Protein AF-D2VCS9-F1 (afdb_monomer)

Structure (mmCIF, N/CA/C/O backbone):
data_AF-D2VCS9-F1
#
_entry.id   AF-D2VCS9-F1
#
loop_
_atom_site.group_PDB
_atom_site.id
_atom_site.type_symbol
_atom_site.label_atom_id
_atom_site.label_alt_id
_atom_site.label_comp_id
_atom_site.label_asym_id
_atom_site.label_entity_id
_atom_site.label_seq_id
_atom_site.pdbx_PDB_ins_code
_atom_site.Cartn_x
_atom_site.Cartn_y
_atom_site.Cartn_z
_atom_site.occupancy
_atom_site.B_iso_or_equiv
_atom_site.auth_seq_id
_atom_site.auth_comp_id
_atom_site.auth_asym_id
_atom_site.auth_atom_id
_atom_site.pdbx_PDB_model_num
ATOM 1 N N . MET A 1 1 ? 76.252 -31.344 -57.231 1.00 45.41 1 MET A N 1
ATOM 2 C CA . MET A 1 1 ? 75.644 -30.134 -56.632 1.00 45.41 1 MET A CA 1
ATOM 3 C C . MET A 1 1 ? 74.152 -30.379 -56.468 1.00 45.41 1 MET A C 1
ATOM 5 O O . MET A 1 1 ? 73.444 -30.441 -57.460 1.00 45.41 1 MET A O 1
ATOM 9 N N . SER A 1 2 ? 73.707 -30.633 -55.236 1.00 46.75 2 SER A N 1
ATOM 10 C CA . SER A 1 2 ? 72.305 -30.917 -54.905 1.00 46.75 2 SER A CA 1
ATOM 11 C C . SER A 1 2 ? 71.598 -29.611 -54.548 1.00 46.75 2 SER A C 1
ATOM 13 O O . SER A 1 2 ? 71.981 -28.936 -53.591 1.00 46.75 2 SER A O 1
ATOM 15 N N . THR A 1 3 ? 70.605 -29.221 -55.342 1.00 47.12 3 THR A N 1
ATOM 16 C CA . THR A 1 3 ? 69.781 -28.032 -55.120 1.00 47.12 3 THR A CA 1
ATOM 17 C C . THR A 1 3 ? 68.666 -28.357 -54.125 1.00 47.12 3 THR A C 1
ATOM 19 O O . THR A 1 3 ? 67.632 -28.925 -54.471 1.00 47.12 3 THR A O 1
ATOM 22 N N . ARG A 1 4 ? 68.864 -27.985 -52.853 1.00 51.94 4 ARG A N 1
ATOM 23 C CA . ARG A 1 4 ? 67.783 -27.962 -51.854 1.00 51.94 4 ARG A CA 1
ATOM 24 C C . ARG A 1 4 ? 66.748 -26.908 -52.260 1.00 51.94 4 ARG A C 1
ATOM 26 O O . ARG A 1 4 ? 67.057 -25.719 -52.279 1.00 51.94 4 ARG A O 1
ATOM 33 N N . LYS A 1 5 ? 65.517 -27.336 -52.552 1.00 58.81 5 LYS A N 1
ATOM 34 C CA . LYS A 1 5 ? 64.353 -26.439 -52.633 1.00 58.81 5 LYS A CA 1
ATOM 35 C C . LYS A 1 5 ? 64.001 -25.927 -51.226 1.00 58.81 5 LYS A C 1
ATOM 37 O O . LYS A 1 5 ? 64.015 -26.727 -50.289 1.00 58.81 5 LYS A O 1
ATOM 42 N N . PRO A 1 6 ? 63.661 -24.639 -51.055 1.00 52.66 6 PRO A N 1
ATOM 43 C CA . PRO A 1 6 ? 63.282 -24.110 -49.753 1.00 52.66 6 PRO A CA 1
ATOM 44 C C . PRO A 1 6 ? 61.853 -24.548 -49.384 1.00 52.66 6 PRO A C 1
ATOM 46 O O . PRO A 1 6 ? 60.883 -24.162 -50.034 1.00 52.66 6 PRO A O 1
ATOM 49 N N . LEU A 1 7 ? 61.727 -25.342 -48.315 1.00 55.47 7 LEU A N 1
ATOM 50 C CA . LEU A 1 7 ? 60.485 -25.526 -47.556 1.00 55.47 7 LEU A CA 1
ATOM 51 C C . LEU A 1 7 ? 60.231 -24.245 -46.749 1.00 55.47 7 LEU A C 1
ATOM 53 O O . LEU A 1 7 ? 60.742 -24.106 -45.643 1.00 55.47 7 LEU A O 1
ATOM 57 N N . LEU A 1 8 ? 59.504 -23.274 -47.303 1.00 54.91 8 LEU A N 1
ATOM 58 C CA . LEU A 1 8 ? 59.193 -22.039 -46.563 1.00 54.91 8 LEU A CA 1
ATOM 59 C C . LEU A 1 8 ? 57.819 -21.428 -46.879 1.00 54.91 8 LEU A C 1
ATOM 61 O O . LEU A 1 8 ? 57.565 -20.283 -46.525 1.00 54.91 8 LEU A O 1
ATOM 65 N N . SER A 1 9 ? 56.902 -22.172 -47.506 1.00 54.66 9 SER A N 1
ATOM 66 C CA . SER A 1 9 ? 55.594 -21.626 -47.910 1.00 54.66 9 SER A CA 1
ATOM 67 C C . SER A 1 9 ? 54.381 -22.153 -47.134 1.00 54.66 9 SER A C 1
ATOM 69 O O . SER A 1 9 ? 53.356 -21.473 -47.119 1.00 54.66 9 SER A O 1
ATOM 71 N N . HIS A 1 10 ? 54.462 -23.306 -46.457 1.00 52.03 10 HIS A N 1
ATOM 72 C CA . HIS A 1 10 ? 53.264 -23.926 -45.869 1.00 52.03 10 HIS A CA 1
ATOM 73 C C . HIS A 1 10 ? 52.895 -23.412 -44.465 1.00 52.03 10 HIS A C 1
ATOM 75 O O . HIS A 1 10 ? 51.716 -23.166 -44.207 1.00 52.03 10 HIS A O 1
ATOM 81 N N . ASP A 1 11 ? 53.869 -23.154 -43.586 1.00 51.69 11 ASP A N 1
ATOM 82 C CA . ASP A 1 11 ? 53.592 -22.68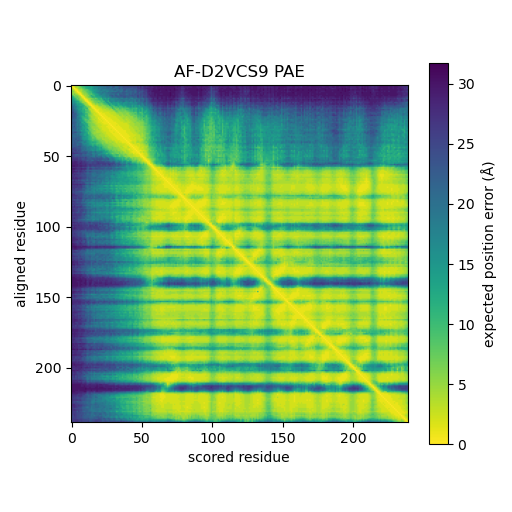3 -42.214 1.00 51.69 11 ASP A CA 1
ATOM 83 C C . ASP A 1 11 ? 53.201 -21.198 -42.142 1.00 51.69 11 ASP A C 1
ATOM 85 O O . ASP A 1 11 ? 52.448 -20.768 -41.263 1.00 51.69 11 ASP A O 1
ATOM 89 N N . TYR A 1 12 ? 53.642 -20.393 -43.111 1.00 50.22 12 TYR A N 1
ATOM 90 C CA . TYR A 1 12 ? 53.270 -18.979 -43.163 1.00 50.22 12 TYR A CA 1
ATOM 91 C C . TYR A 1 12 ? 51.795 -18.793 -43.564 1.00 50.22 12 TYR A C 1
ATOM 93 O O . TYR A 1 12 ? 51.093 -17.966 -42.972 1.00 50.22 12 TYR A O 1
ATOM 101 N N . GLN A 1 13 ? 51.300 -19.614 -44.502 1.00 52.72 13 GLN A N 1
ATOM 102 C CA . GLN A 1 13 ? 49.913 -19.585 -44.987 1.00 52.72 13 GLN A CA 1
ATOM 103 C C . GLN A 1 13 ? 48.896 -20.077 -43.941 1.00 52.72 13 GLN A C 1
ATOM 105 O O . GLN A 1 13 ? 47.793 -19.530 -43.839 1.00 52.72 13 GLN A O 1
ATOM 110 N N . THR A 1 14 ? 49.255 -21.064 -43.115 1.00 55.50 14 THR A N 1
ATOM 111 C CA . THR A 1 14 ? 48.373 -21.577 -42.050 1.00 55.50 14 THR A CA 1
ATOM 112 C C . THR A 1 14 ? 48.217 -20.579 -40.898 1.00 55.50 14 THR A C 1
ATOM 114 O O . THR A 1 14 ? 47.119 -20.447 -40.344 1.00 55.50 14 THR A O 1
ATOM 117 N N . SER A 1 15 ? 49.257 -19.796 -40.578 1.00 59.00 15 SER A N 1
ATOM 118 C CA . SER A 1 15 ? 49.183 -18.747 -39.546 1.00 59.00 15 SER A CA 1
ATOM 119 C C . SER A 1 15 ? 48.283 -17.569 -39.953 1.00 59.00 15 SER A C 1
ATOM 121 O O . SER A 1 15 ? 47.499 -17.070 -39.140 1.00 59.00 15 SER A O 1
ATOM 123 N N . THR A 1 16 ? 48.319 -17.159 -41.227 1.00 61.78 16 THR A N 1
ATOM 124 C CA . THR A 1 16 ? 47.487 -16.062 -41.749 1.00 61.78 16 THR A CA 1
ATOM 125 C C . THR A 1 16 ? 46.020 -16.470 -41.856 1.00 61.78 16 THR A C 1
ATOM 127 O O . THR A 1 16 ? 45.141 -15.673 -41.524 1.00 61.78 16 THR A O 1
ATOM 130 N N . GLN A 1 17 ? 45.728 -17.720 -42.235 1.00 66.94 17 GLN A N 1
ATOM 131 C CA . GLN A 1 17 ? 44.355 -18.236 -42.222 1.00 66.94 17 GLN A CA 1
ATOM 132 C C . GLN A 1 17 ? 43.766 -18.336 -40.808 1.00 66.94 17 GLN A C 1
ATOM 134 O O . GLN A 1 17 ? 42.600 -17.987 -40.618 1.00 66.94 17 GLN A O 1
ATOM 139 N N . ARG A 1 18 ? 44.545 -18.766 -39.804 1.00 67.06 18 ARG A N 1
ATOM 140 C CA . ARG A 1 18 ? 44.078 -18.813 -38.404 1.00 67.06 18 ARG A CA 1
ATOM 141 C C . ARG A 1 18 ? 43.769 -17.420 -37.857 1.00 67.06 18 ARG A C 1
ATOM 143 O O . ARG A 1 18 ? 42.702 -17.235 -37.278 1.00 67.06 18 ARG A O 1
ATOM 150 N N . LYS A 1 19 ? 44.635 -16.434 -38.123 1.00 73.44 19 LYS A N 1
ATOM 151 C CA . LYS A 1 19 ? 44.395 -15.030 -37.746 1.00 73.44 19 LYS A CA 1
ATOM 152 C C . LYS A 1 19 ? 43.138 -14.463 -38.409 1.00 73.44 19 LYS A C 1
ATOM 154 O O . LYS A 1 19 ? 42.347 -13.823 -37.730 1.00 73.44 19 LYS A O 1
ATOM 159 N N . ARG A 1 20 ? 42.892 -14.752 -39.695 1.00 75.00 20 ARG A N 1
ATOM 160 C CA . ARG A 1 20 ? 41.656 -14.338 -40.393 1.00 75.00 20 ARG A CA 1
ATOM 161 C C . ARG A 1 20 ? 40.400 -14.965 -39.788 1.00 75.00 20 ARG A C 1
ATOM 163 O O . ARG A 1 20 ? 39.427 -14.254 -39.569 1.00 75.00 20 ARG A O 1
ATOM 170 N N . LYS A 1 21 ? 40.422 -16.266 -39.476 1.00 77.56 21 LYS A N 1
ATOM 171 C CA . LYS A 1 21 ? 39.290 -16.946 -38.819 1.00 77.56 21 LYS A CA 1
ATOM 172 C C . LYS A 1 21 ? 39.005 -16.369 -37.431 1.00 77.56 21 LYS A C 1
ATOM 174 O O . LYS A 1 21 ? 37.849 -16.107 -37.129 1.00 77.56 21 LYS A O 1
ATOM 179 N N . GLN A 1 22 ? 40.038 -16.118 -36.625 1.00 77.88 22 GLN A N 1
ATOM 180 C CA . GLN A 1 22 ? 39.881 -15.466 -35.320 1.00 77.88 22 GLN A CA 1
ATOM 181 C C . GLN A 1 22 ? 39.290 -14.061 -35.457 1.00 77.88 22 GLN A C 1
ATOM 183 O O . GLN A 1 22 ? 38.351 -13.730 -34.747 1.00 77.88 22 GLN A O 1
ATOM 188 N N . LEU A 1 23 ? 39.775 -13.269 -36.415 1.00 83.62 23 LEU A N 1
ATOM 189 C CA . LEU A 1 23 ? 39.293 -11.907 -36.642 1.00 83.62 23 LEU A CA 1
ATOM 190 C C . LEU A 1 23 ? 37.819 -11.893 -37.074 1.00 83.62 23 LEU A C 1
ATOM 192 O O . LEU A 1 23 ? 37.049 -11.096 -36.554 1.00 83.62 23 LEU A O 1
ATOM 196 N N . ILE A 1 24 ? 37.407 -12.821 -37.945 1.00 85.44 24 ILE A N 1
ATOM 197 C CA . ILE A 1 24 ? 36.004 -12.987 -38.359 1.00 85.44 24 ILE A CA 1
ATOM 198 C C . ILE A 1 24 ? 35.119 -13.385 -37.172 1.00 85.44 24 ILE A C 1
ATOM 200 O O . ILE A 1 24 ? 34.055 -12.800 -36.989 1.00 85.44 24 ILE A O 1
ATOM 204 N N . VAL A 1 25 ? 35.551 -14.346 -36.348 1.00 86.12 25 VAL A N 1
ATOM 205 C CA . VAL A 1 25 ? 34.788 -14.783 -35.166 1.00 86.12 25 VAL A CA 1
ATOM 206 C C . VAL A 1 25 ? 34.619 -13.634 -34.175 1.00 86.12 25 VAL A C 1
ATOM 208 O O . VAL A 1 25 ? 33.501 -13.387 -33.724 1.00 86.12 25 VAL A O 1
ATOM 211 N N . THR A 1 26 ? 35.689 -12.885 -33.892 1.00 87.06 26 THR A N 1
ATOM 212 C CA . THR A 1 26 ? 35.614 -11.708 -33.022 1.00 87.06 26 THR A CA 1
ATOM 213 C C . THR A 1 26 ? 34.650 -10.678 -33.600 1.00 87.06 26 THR A C 1
ATOM 215 O O . THR A 1 26 ? 33.741 -10.251 -32.899 1.00 87.06 26 THR A O 1
ATOM 218 N N . LEU A 1 27 ? 34.762 -10.352 -34.890 1.00 89.75 27 LEU A N 1
ATOM 219 C CA . LEU A 1 27 ? 33.925 -9.340 -35.536 1.00 89.75 27 LEU A CA 1
ATOM 220 C C . LEU A 1 27 ? 32.435 -9.717 -35.517 1.00 89.75 27 LEU A C 1
ATOM 222 O O . LEU A 1 27 ? 31.600 -8.896 -35.147 1.00 89.75 27 LEU A O 1
ATOM 226 N N . ILE A 1 28 ? 32.103 -10.974 -35.832 1.00 91.06 28 ILE A N 1
ATOM 227 C CA . ILE A 1 28 ? 30.726 -11.486 -35.759 1.00 91.06 28 ILE A CA 1
ATOM 228 C C . ILE A 1 28 ? 30.212 -11.438 -34.315 1.00 91.06 28 ILE A C 1
ATOM 230 O O . ILE A 1 28 ? 29.101 -10.968 -34.081 1.00 91.06 28 ILE A O 1
ATOM 234 N N . SER A 1 29 ? 31.016 -11.866 -33.336 1.00 86.19 29 SER A N 1
ATOM 235 C CA . SER A 1 29 ? 30.613 -11.832 -31.924 1.00 86.19 29 SER A CA 1
ATOM 236 C C . SER A 1 29 ? 30.346 -10.406 -31.429 1.00 86.19 29 SER A C 1
ATOM 238 O O . SER A 1 29 ? 29.342 -10.168 -30.761 1.00 86.19 29 SER A O 1
ATOM 240 N N . THR A 1 30 ? 31.177 -9.436 -31.824 1.00 91.38 30 THR A N 1
ATOM 241 C CA . THR A 1 30 ? 30.982 -8.024 -31.480 1.00 91.38 30 THR A CA 1
ATOM 242 C C . THR A 1 30 ? 29.715 -7.469 -32.124 1.00 91.38 30 THR A C 1
ATOM 244 O O . THR A 1 30 ? 28.941 -6.804 -31.444 1.00 91.38 30 THR A O 1
ATOM 247 N N . ILE A 1 31 ? 29.442 -7.795 -33.393 1.00 91.88 31 ILE A N 1
ATOM 248 C CA . ILE A 1 31 ? 28.207 -7.381 -34.078 1.00 91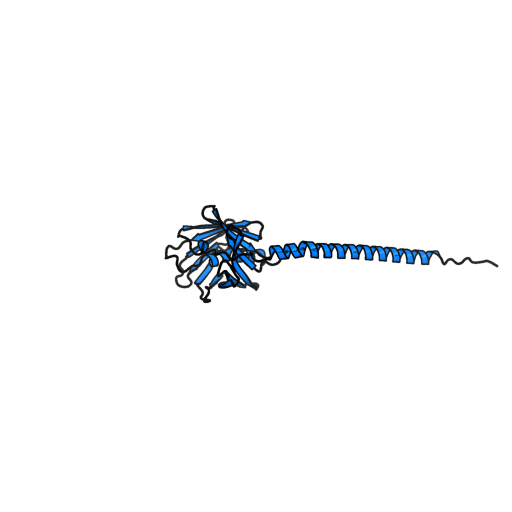.88 31 ILE A CA 1
ATOM 249 C C . ILE A 1 31 ? 26.972 -7.952 -33.377 1.00 91.88 31 ILE A C 1
ATOM 251 O O . ILE A 1 31 ? 26.007 -7.217 -33.165 1.00 91.88 31 ILE A O 1
ATOM 255 N N . ILE A 1 32 ? 26.993 -9.227 -32.976 1.00 92.19 32 ILE A N 1
ATOM 256 C CA . ILE A 1 32 ? 25.877 -9.850 -32.251 1.00 92.19 32 ILE A CA 1
ATOM 257 C C . ILE A 1 32 ? 25.659 -9.150 -30.905 1.00 92.19 32 ILE A C 1
ATOM 259 O O . ILE A 1 32 ? 24.532 -8.762 -30.604 1.00 92.19 32 ILE A O 1
ATOM 263 N N . ILE A 1 33 ? 26.721 -8.925 -30.124 1.00 92.19 33 ILE A N 1
ATOM 264 C CA . ILE A 1 33 ? 26.627 -8.234 -28.827 1.00 92.19 33 ILE A CA 1
ATOM 265 C C . ILE A 1 33 ? 26.079 -6.813 -29.009 1.00 92.19 33 ILE A C 1
ATOM 267 O O . ILE A 1 33 ? 25.138 -6.429 -28.316 1.00 92.19 33 ILE A O 1
ATOM 271 N N . CYS A 1 34 ? 26.603 -6.047 -29.969 1.00 89.81 34 CYS A N 1
ATOM 272 C CA . CYS A 1 34 ? 26.112 -4.702 -30.270 1.00 89.81 34 CYS A CA 1
ATOM 273 C C . CYS A 1 34 ? 24.645 -4.709 -30.719 1.00 89.81 34 CYS A C 1
ATOM 275 O O . CYS A 1 34 ? 23.884 -3.840 -30.303 1.00 89.81 34 CYS A O 1
ATOM 277 N N . SER A 1 35 ? 24.228 -5.700 -31.511 1.00 89.50 35 SER A N 1
ATOM 278 C CA . SER A 1 35 ? 22.838 -5.836 -31.963 1.00 89.50 35 SER A CA 1
ATOM 279 C C . SER A 1 35 ? 21.894 -6.139 -30.799 1.00 89.50 35 SER A C 1
ATOM 281 O O . SER A 1 35 ? 20.839 -5.521 -30.686 1.00 89.50 35 SER A O 1
ATOM 283 N N . VAL A 1 36 ? 22.286 -7.033 -29.885 1.00 89.88 36 VAL A N 1
ATOM 284 C CA . VAL A 1 36 ? 21.507 -7.338 -28.673 1.00 89.88 36 VAL A CA 1
ATOM 285 C C . VAL A 1 36 ? 21.396 -6.108 -27.772 1.00 89.88 36 VAL A C 1
ATOM 287 O O . VAL A 1 36 ? 20.299 -5.775 -27.327 1.00 89.88 36 VAL A O 1
ATOM 290 N N . LEU A 1 37 ? 22.499 -5.389 -27.543 1.00 88.50 37 LEU A N 1
ATOM 291 C CA . LEU A 1 37 ? 22.487 -4.156 -26.750 1.00 88.50 37 LEU A CA 1
ATOM 292 C C . LEU A 1 37 ? 21.622 -3.065 -27.394 1.00 88.50 37 LEU A C 1
ATOM 294 O O . LEU A 1 37 ? 20.896 -2.373 -26.684 1.00 88.50 37 LEU A O 1
ATOM 298 N N . ALA A 1 38 ? 21.641 -2.945 -28.724 1.00 88.62 38 ALA A N 1
ATOM 299 C CA . ALA A 1 38 ? 20.780 -2.018 -29.452 1.00 88.62 38 ALA A CA 1
ATOM 300 C C . ALA A 1 38 ? 19.294 -2.384 -29.308 1.00 88.62 38 ALA A C 1
ATOM 302 O O . ALA A 1 38 ? 18.478 -1.502 -29.056 1.00 88.62 38 ALA A O 1
ATOM 303 N N . ILE A 1 39 ? 18.935 -3.672 -29.385 1.00 86.31 39 ILE A N 1
ATOM 304 C CA . ILE A 1 39 ? 17.556 -4.135 -29.154 1.00 86.31 39 ILE A CA 1
ATOM 305 C C . ILE A 1 39 ? 17.114 -3.824 -27.720 1.00 86.31 39 ILE A C 1
ATOM 307 O O . ILE A 1 39 ? 16.018 -3.301 -27.518 1.00 86.31 39 ILE A O 1
ATOM 311 N N . ILE A 1 40 ? 17.965 -4.082 -26.722 1.00 81.44 40 ILE A N 1
ATOM 312 C CA . ILE A 1 40 ? 17.681 -3.718 -25.325 1.00 81.44 40 ILE A CA 1
ATOM 313 C C . ILE A 1 40 ? 17.468 -2.201 -25.209 1.00 81.44 40 ILE A C 1
ATOM 315 O O . ILE A 1 40 ? 16.484 -1.760 -24.615 1.00 81.44 40 ILE A O 1
ATOM 319 N N . GLY A 1 41 ? 18.338 -1.399 -25.826 1.00 78.12 41 GLY A N 1
ATOM 320 C CA . GLY A 1 41 ? 18.249 0.060 -25.807 1.00 78.12 41 GLY A CA 1
ATOM 321 C C . GLY A 1 41 ? 16.993 0.620 -26.481 1.00 78.12 41 GLY A C 1
ATOM 322 O O . GLY A 1 41 ? 16.386 1.547 -25.956 1.00 78.12 41 GLY A O 1
ATOM 323 N N . ILE A 1 42 ? 16.581 0.055 -27.618 1.00 83.81 42 ILE A N 1
ATOM 324 C CA . ILE A 1 42 ? 15.464 0.566 -28.430 1.00 83.81 42 ILE A CA 1
ATOM 325 C C . ILE A 1 42 ? 14.112 0.032 -27.951 1.00 83.81 42 ILE A C 1
ATOM 327 O O . ILE A 1 42 ? 13.116 0.740 -28.034 1.00 83.81 42 ILE A O 1
ATOM 331 N N . VAL A 1 43 ? 14.046 -1.205 -27.458 1.00 79.62 43 VAL A N 1
ATOM 332 C CA . VAL A 1 43 ? 12.769 -1.847 -27.106 1.00 79.62 43 VAL A CA 1
ATOM 333 C C . VAL A 1 43 ? 12.537 -1.821 -25.602 1.00 79.62 43 VAL A C 1
ATOM 335 O O . VAL A 1 43 ? 11.495 -1.365 -25.135 1.00 79.62 43 VAL A O 1
ATOM 338 N N . VAL A 1 44 ? 13.511 -2.283 -24.817 1.00 77.06 44 VAL A N 1
ATOM 339 C CA . VAL A 1 44 ? 13.315 -2.496 -23.376 1.00 77.06 44 VAL A CA 1
ATOM 340 C C . VAL A 1 44 ? 13.293 -1.170 -22.619 1.00 77.06 44 VAL A C 1
ATOM 342 O O . VAL A 1 44 ? 12.449 -0.991 -21.740 1.00 77.06 44 VAL A O 1
ATOM 345 N N . ILE A 1 45 ? 14.168 -0.218 -22.971 1.00 74.62 45 ILE A N 1
ATOM 346 C CA . ILE A 1 45 ? 14.221 1.084 -22.286 1.00 74.62 45 ILE A CA 1
ATOM 347 C C . ILE A 1 45 ? 12.918 1.880 -22.485 1.00 74.62 45 ILE A C 1
ATOM 349 O O . ILE A 1 45 ? 12.344 2.282 -21.471 1.00 74.62 45 ILE A O 1
ATOM 353 N N . PRO A 1 46 ? 12.375 2.073 -23.707 1.00 74.56 46 PRO A N 1
ATOM 354 C CA . PRO A 1 46 ? 11.130 2.826 -23.872 1.00 74.56 46 PRO A CA 1
ATOM 355 C C . PRO A 1 46 ? 9.923 2.162 -23.211 1.00 74.56 46 PRO A C 1
ATOM 357 O O . PRO A 1 46 ? 9.130 2.857 -22.582 1.00 74.56 46 PRO A O 1
ATOM 360 N N . ILE A 1 47 ? 9.810 0.828 -23.264 1.00 71.25 47 ILE A N 1
ATOM 361 C CA . ILE A 1 47 ? 8.759 0.091 -22.538 1.00 71.25 47 ILE A CA 1
ATOM 362 C C . ILE A 1 47 ? 8.898 0.313 -21.026 1.00 71.25 47 ILE A C 1
ATOM 364 O O . ILE A 1 47 ? 7.906 0.537 -20.331 1.00 71.25 47 ILE A O 1
ATOM 368 N N . GLY A 1 48 ? 10.129 0.290 -20.508 1.00 64.38 48 GLY A N 1
ATOM 369 C CA . GLY A 1 48 ? 10.415 0.602 -19.111 1.00 64.38 48 GLY A CA 1
ATOM 370 C C . GLY A 1 48 ? 10.009 2.027 -18.728 1.00 64.38 48 GLY A C 1
ATOM 371 O O . GLY A 1 48 ? 9.382 2.212 -17.686 1.00 64.38 48 GLY A O 1
ATOM 372 N N . ILE A 1 49 ? 10.313 3.015 -19.576 1.00 66.88 49 ILE A N 1
ATOM 373 C CA . ILE A 1 49 ? 9.957 4.426 -19.362 1.00 66.88 49 ILE A CA 1
ATOM 374 C C . ILE A 1 49 ? 8.439 4.608 -19.379 1.00 66.88 49 ILE A C 1
ATOM 376 O O . ILE A 1 49 ? 7.905 5.183 -18.436 1.00 66.88 49 ILE A O 1
ATOM 380 N N . LEU A 1 50 ? 7.740 4.088 -20.392 1.00 65.31 50 LEU A N 1
ATOM 381 C CA . LEU A 1 50 ? 6.283 4.217 -20.527 1.00 65.31 50 LEU A CA 1
ATOM 382 C C . LEU A 1 50 ? 5.540 3.596 -19.342 1.00 65.31 50 LEU A C 1
ATOM 384 O O . LEU A 1 50 ? 4.608 4.194 -18.815 1.00 65.31 50 LEU A O 1
ATOM 388 N N . ASN A 1 51 ? 5.994 2.437 -18.861 1.00 62.88 51 ASN A N 1
ATOM 389 C CA . ASN A 1 51 ? 5.408 1.811 -17.675 1.00 62.88 51 ASN A CA 1
ATOM 390 C C . ASN A 1 51 ? 5.734 2.554 -16.369 1.00 62.88 51 ASN A C 1
ATOM 392 O O . ASN A 1 51 ? 4.998 2.397 -15.397 1.00 62.88 51 ASN A O 1
ATOM 396 N N . SER A 1 52 ? 6.796 3.369 -16.360 1.00 60.75 52 SER A N 1
ATOM 397 C CA . SER A 1 52 ? 7.235 4.166 -15.206 1.00 60.75 52 SER A CA 1
ATOM 398 C C . SER A 1 52 ? 6.653 5.574 -15.158 1.00 60.75 52 SER A C 1
ATOM 400 O O . SER A 1 52 ? 6.854 6.275 -14.159 1.00 60.75 52 SER A O 1
ATOM 402 N N . GLN A 1 53 ? 5.959 6.012 -16.212 1.00 61.78 53 GLN A N 1
ATOM 403 C CA . GLN A 1 53 ? 5.356 7.336 -16.228 1.00 61.78 53 GLN A CA 1
ATOM 404 C C . GLN A 1 53 ? 4.222 7.419 -15.194 1.00 61.78 53 GLN A C 1
ATOM 406 O O . GLN A 1 53 ? 3.420 6.489 -15.081 1.00 61.78 53 GLN A O 1
ATOM 411 N N . PRO A 1 54 ? 4.153 8.517 -14.414 1.00 58.38 54 PRO A N 1
ATOM 412 C CA . PRO A 1 54 ? 2.984 8.784 -13.588 1.00 58.38 54 PRO A CA 1
ATOM 413 C C . PRO A 1 54 ? 1.723 8.821 -14.461 1.00 58.38 54 PRO A C 1
ATOM 415 O O . PRO A 1 54 ? 1.807 9.229 -15.622 1.00 58.38 54 PRO A O 1
ATOM 418 N N . PRO A 1 55 ? 0.549 8.464 -13.914 1.00 57.72 55 PRO A N 1
ATOM 419 C CA . PRO A 1 55 ? -0.711 8.766 -14.579 1.00 57.72 55 PRO A CA 1
ATOM 420 C C . PRO A 1 55 ? -0.759 10.259 -14.946 1.00 57.72 55 PRO A C 1
ATOM 422 O O . PRO A 1 55 ? -0.433 11.121 -14.132 1.00 57.72 55 PRO A O 1
ATOM 425 N N . VAL A 1 56 ? -1.130 10.542 -16.199 1.00 55.16 56 VAL A N 1
ATOM 426 C CA . VAL A 1 56 ? -1.065 11.876 -16.834 1.00 55.16 56 VAL A CA 1
ATOM 427 C C . VAL A 1 56 ? -2.073 12.866 -16.230 1.00 55.16 56 VAL A C 1
ATOM 429 O O . VAL A 1 56 ? -1.980 14.067 -16.459 1.00 55.16 56 VAL A O 1
ATOM 432 N N . TYR A 1 57 ? -2.998 12.383 -15.399 1.00 56.88 57 TYR A N 1
ATOM 433 C CA . TYR A 1 57 ? -4.026 13.198 -14.771 1.00 56.88 57 TYR A CA 1
ATOM 434 C C . TYR A 1 57 ? -4.137 12.887 -13.285 1.00 56.88 57 TYR A C 1
ATOM 436 O O . TYR A 1 57 ? -4.242 11.721 -12.888 1.00 56.88 57 TYR A O 1
ATOM 444 N N . CYS A 1 58 ? -4.155 13.952 -12.490 1.00 68.50 58 CYS A N 1
ATOM 445 C CA . CYS A 1 58 ? -4.572 13.899 -11.104 1.00 68.50 58 CYS A CA 1
ATOM 446 C C . CYS A 1 58 ? -6.101 13.784 -11.058 1.00 68.50 58 CYS A C 1
ATOM 448 O O . CYS A 1 58 ? -6.810 14.540 -11.706 1.00 68.50 58 CYS A O 1
ATOM 450 N N . TYR A 1 59 ? -6.627 12.841 -10.299 1.00 74.56 59 TYR A N 1
ATOM 451 C CA . TYR A 1 59 ? -8.047 12.674 -10.024 1.00 74.56 59 TYR A CA 1
ATOM 452 C C . TYR A 1 59 ? -8.194 12.313 -8.558 1.00 74.56 59 TYR A C 1
ATOM 454 O O . TYR A 1 59 ? -7.377 11.580 -8.012 1.00 74.56 59 TYR A O 1
ATOM 462 N N . SER A 1 60 ? -9.208 12.849 -7.887 1.00 72.62 60 SER A N 1
ATOM 463 C CA . SER A 1 60 ? -9.394 12.554 -6.469 1.00 72.62 60 SER A CA 1
ATOM 464 C C . SER A 1 60 ? -9.910 11.126 -6.267 1.00 72.62 60 SER A C 1
ATOM 466 O O . SER A 1 60 ? -10.823 10.695 -6.962 1.00 72.62 60 SER A O 1
ATOM 468 N N . THR A 1 61 ? -9.371 10.413 -5.272 1.00 80.62 61 THR A N 1
ATOM 469 C CA . THR A 1 61 ? -9.952 9.159 -4.749 1.00 80.62 61 THR A CA 1
ATOM 470 C C . THR A 1 61 ? -10.665 9.380 -3.417 1.00 80.62 61 THR A C 1
ATOM 472 O O . THR A 1 61 ? -10.622 8.523 -2.537 1.00 80.62 61 THR A O 1
ATOM 475 N N . ASP A 1 62 ? -11.287 10.541 -3.201 1.00 82.12 62 ASP A N 1
ATOM 476 C CA . ASP A 1 62 ? -11.975 10.849 -1.935 1.00 82.12 62 ASP A CA 1
ATOM 477 C C . ASP A 1 62 ? -13.090 9.853 -1.579 1.00 82.12 62 ASP A C 1
ATOM 479 O O . ASP A 1 62 ? -13.376 9.652 -0.404 1.00 82.12 62 ASP A O 1
ATOM 483 N N . GLU A 1 63 ? -13.644 9.138 -2.554 1.00 83.44 63 GLU A N 1
ATOM 484 C CA . GLU A 1 63 ? -14.562 8.010 -2.335 1.00 83.44 63 GLU A CA 1
ATOM 485 C C . GLU A 1 63 ? -13.958 6.851 -1.519 1.00 83.44 63 GLU A C 1
ATOM 487 O O . GLU A 1 63 ? -14.686 6.069 -0.909 1.00 83.44 63 GLU A O 1
ATOM 492 N N . LEU A 1 64 ? -12.626 6.751 -1.470 1.00 87.81 64 LEU A N 1
ATOM 493 C CA . LEU A 1 64 ? -11.881 5.771 -0.676 1.00 87.81 64 LEU A CA 1
ATOM 494 C C . LEU A 1 64 ? -11.444 6.328 0.687 1.00 87.81 64 LEU A C 1
ATOM 496 O O . LEU A 1 64 ? -10.752 5.642 1.441 1.00 87.81 64 LEU A O 1
ATOM 500 N N . LYS A 1 65 ? -11.788 7.584 0.998 1.00 88.00 65 LYS A N 1
ATOM 501 C CA . LYS A 1 65 ? -11.390 8.260 2.239 1.00 88.00 65 LYS A CA 1
ATOM 502 C C . LYS A 1 65 ? -12.132 7.712 3.449 1.00 88.00 65 LYS A C 1
ATOM 504 O O . LYS A 1 65 ? -11.525 7.572 4.507 1.00 88.00 65 LYS A O 1
ATOM 509 N N . SER A 1 66 ? -13.420 7.414 3.299 1.00 88.25 66 SER A N 1
ATOM 510 C CA . SER A 1 66 ? -14.307 6.976 4.374 1.00 88.25 66 SER A CA 1
ATOM 511 C C . SER A 1 66 ? -15.102 5.738 3.967 1.00 88.25 66 SER A C 1
ATOM 513 O O . SER A 1 66 ? -15.539 5.585 2.829 1.00 88.25 66 SER A O 1
ATOM 515 N N . PHE A 1 67 ? -15.301 4.839 4.927 1.00 88.50 67 PHE A N 1
ATOM 516 C CA . PHE A 1 67 ? -16.114 3.643 4.756 1.00 88.50 67 PHE A CA 1
ATOM 517 C C . PHE A 1 67 ? -17.088 3.502 5.924 1.00 88.50 67 PHE A C 1
ATOM 519 O O . PHE A 1 67 ? -16.801 3.918 7.048 1.00 88.50 67 PHE A O 1
ATOM 526 N N . GLU A 1 68 ? -18.247 2.913 5.647 1.00 89.25 68 GLU A N 1
ATOM 527 C CA . GLU A 1 68 ? -19.244 2.589 6.665 1.00 89.25 68 GLU A CA 1
ATOM 528 C C . GLU A 1 68 ? -18.776 1.407 7.520 1.00 89.25 68 GLU A C 1
ATOM 530 O O . GLU A 1 68 ? -18.031 0.538 7.048 1.00 89.25 68 GLU A O 1
ATOM 535 N N . TYR A 1 69 ? -19.253 1.348 8.764 1.00 89.62 69 TYR A N 1
ATOM 536 C CA . TYR A 1 69 ? -19.065 0.182 9.621 1.00 89.62 69 TYR A CA 1
ATOM 537 C C . TYR A 1 69 ? -19.518 -1.101 8.911 1.00 89.62 69 TYR A C 1
ATOM 539 O O . TYR A 1 69 ? -20.542 -1.118 8.229 1.00 89.62 69 TYR A O 1
ATOM 547 N N . GLY A 1 70 ? -18.751 -2.179 9.066 1.00 90.81 70 GLY A N 1
ATOM 548 C CA . GLY A 1 70 ? -19.041 -3.462 8.431 1.00 90.81 70 GLY A CA 1
ATOM 549 C C . GLY A 1 70 ? -18.700 -3.510 6.941 1.00 90.81 70 GLY A C 1
ATOM 550 O O . GLY A 1 70 ? -18.858 -4.563 6.325 1.00 90.81 70 GLY A O 1
ATOM 551 N N . THR A 1 71 ? -18.195 -2.420 6.346 1.00 93.19 71 THR A N 1
ATOM 552 C CA . THR A 1 71 ? -17.666 -2.467 4.977 1.00 93.19 71 THR A CA 1
ATOM 553 C C . THR A 1 71 ? -16.534 -3.489 4.902 1.00 93.19 71 THR A C 1
ATOM 555 O O . THR A 1 71 ? -15.628 -3.505 5.740 1.00 93.19 71 THR A O 1
ATOM 558 N N . VAL A 1 72 ? -16.580 -4.323 3.866 1.00 94.88 72 VAL A N 1
ATOM 559 C CA . VAL A 1 72 ? -15.502 -5.238 3.498 1.00 94.88 72 VAL A CA 1
ATOM 560 C C . VAL A 1 72 ? -14.957 -4.807 2.144 1.00 94.88 72 VAL A C 1
ATOM 562 O O . VAL A 1 72 ? -15.728 -4.622 1.198 1.00 94.88 72 VAL A O 1
ATOM 565 N N . ILE A 1 73 ? -13.640 -4.620 2.083 1.00 95.56 73 ILE A N 1
ATOM 566 C CA . ILE A 1 73 ? -12.894 -4.370 0.853 1.00 95.56 73 ILE A CA 1
ATOM 567 C C . ILE A 1 73 ? -12.060 -5.613 0.558 1.00 95.56 73 ILE A C 1
ATOM 569 O O . ILE A 1 73 ? -11.161 -5.957 1.332 1.00 95.56 73 ILE A O 1
ATOM 573 N N . ASP A 1 74 ? -12.373 -6.283 -0.545 1.00 95.38 74 ASP A N 1
ATOM 574 C CA . ASP A 1 74 ? -11.589 -7.401 -1.062 1.00 95.38 74 ASP A CA 1
ATOM 575 C C . ASP A 1 74 ? -10.467 -6.849 -1.944 1.00 95.38 74 ASP A C 1
ATOM 577 O O . ASP A 1 74 ? -10.670 -5.921 -2.729 1.00 95.38 74 ASP A O 1
ATOM 581 N N . ILE A 1 75 ? -9.258 -7.372 -1.776 1.00 95.00 75 ILE A N 1
ATOM 582 C CA . ILE A 1 75 ? -8.050 -6.839 -2.400 1.00 95.00 75 ILE A CA 1
ATOM 583 C C . ILE A 1 75 ? -7.301 -7.990 -3.052 1.00 95.00 75 ILE A C 1
ATOM 585 O O . ILE A 1 75 ? -6.821 -8.890 -2.366 1.00 95.00 75 ILE A O 1
ATOM 589 N N . GLU A 1 76 ? -7.208 -7.953 -4.376 1.00 93.75 76 GLU A N 1
ATOM 590 C CA . GLU A 1 76 ? -6.690 -9.049 -5.195 1.00 93.75 76 GLU A CA 1
ATOM 591 C C . GLU A 1 76 ? -5.471 -8.601 -5.997 1.00 93.75 76 GLU A C 1
ATOM 593 O O . GLU A 1 76 ? -5.516 -7.616 -6.737 1.00 93.75 76 GLU A O 1
ATOM 598 N N . LEU A 1 77 ? -4.377 -9.347 -5.879 1.00 90.19 77 LEU A N 1
ATOM 599 C CA . LEU A 1 77 ? -3.173 -9.146 -6.667 1.00 90.19 77 LEU A CA 1
ATOM 600 C C . LEU A 1 77 ? -3.340 -9.732 -8.074 1.00 90.19 77 LEU A C 1
ATOM 602 O O . LEU A 1 77 ? -3.351 -10.947 -8.268 1.00 90.19 77 LEU A O 1
ATOM 606 N N . ASN A 1 78 ? -3.325 -8.853 -9.067 1.00 86.19 78 ASN A N 1
ATOM 607 C CA . ASN A 1 78 ? -3.303 -9.166 -10.484 1.00 86.19 78 ASN A CA 1
ATOM 608 C C . ASN A 1 78 ? -1.898 -8.938 -11.080 1.00 86.19 78 ASN A C 1
ATOM 610 O O . ASN A 1 78 ? -1.252 -7.911 -10.851 1.00 86.19 78 ASN A O 1
ATOM 614 N N . ASN A 1 79 ? -1.414 -9.903 -11.867 1.00 80.88 79 ASN A N 1
ATOM 615 C CA . ASN A 1 79 ? -0.156 -9.828 -12.623 1.00 80.88 79 ASN A CA 1
ATOM 616 C C . ASN A 1 79 ? 1.083 -9.399 -11.808 1.00 80.88 79 ASN A C 1
ATOM 618 O O . ASN A 1 79 ? 2.012 -8.813 -12.357 1.00 80.88 79 ASN A O 1
ATOM 622 N N . ASN A 1 80 ? 1.117 -9.685 -10.498 1.00 79.75 80 ASN A N 1
ATOM 623 C CA . ASN A 1 80 ? 2.195 -9.331 -9.557 1.00 79.75 80 ASN A CA 1
ATOM 624 C C . ASN A 1 80 ? 2.509 -7.830 -9.393 1.00 79.75 80 ASN A C 1
ATOM 626 O O . ASN A 1 80 ? 3.403 -7.491 -8.619 1.00 79.75 80 ASN A O 1
ATOM 630 N N . LEU A 1 81 ? 1.808 -6.942 -10.098 1.00 80.81 81 LEU A N 1
ATOM 631 C CA . LEU A 1 81 ? 2.118 -5.510 -10.146 1.00 80.81 81 LEU A CA 1
ATOM 632 C C . LEU A 1 81 ? 0.918 -4.615 -9.825 1.00 80.81 81 LEU A C 1
ATOM 634 O O . LEU A 1 81 ? 1.098 -3.413 -9.612 1.00 80.81 81 LEU A O 1
ATOM 638 N N . VAL A 1 82 ? -0.289 -5.183 -9.807 1.00 88.44 82 VAL A N 1
ATOM 639 C CA . VAL A 1 82 ? -1.536 -4.444 -9.619 1.00 88.44 82 VAL A CA 1
ATOM 640 C C . VAL A 1 82 ? -2.343 -5.087 -8.500 1.00 88.44 82 VAL A C 1
ATOM 642 O O . VAL A 1 82 ? -2.571 -6.287 -8.541 1.00 88.44 82 VAL A O 1
ATOM 645 N N . PHE A 1 83 ? -2.813 -4.310 -7.528 1.00 92.25 83 PHE A N 1
ATOM 646 C CA . PHE A 1 83 ? -3.818 -4.771 -6.568 1.00 92.25 83 PHE A CA 1
ATOM 647 C C . PHE A 1 83 ? -5.156 -4.143 -6.909 1.00 92.25 83 PHE A C 1
ATOM 649 O O . PHE A 1 83 ? -5.298 -2.929 -6.817 1.00 92.25 83 PHE A O 1
ATOM 656 N N . ASN A 1 84 ? -6.137 -4.948 -7.276 1.00 94.75 84 ASN A N 1
ATOM 657 C CA . ASN A 1 84 ? -7.500 -4.488 -7.481 1.00 94.75 84 ASN A CA 1
ATOM 658 C C . ASN A 1 84 ? -8.218 -4.371 -6.135 1.00 94.75 84 ASN A C 1
ATOM 660 O O . ASN A 1 84 ? -8.093 -5.256 -5.292 1.00 94.75 84 ASN A O 1
ATOM 664 N N . LEU A 1 85 ? -8.970 -3.289 -5.947 1.00 94.94 85 LEU A N 1
ATOM 665 C CA . LEU A 1 85 ? -9.786 -3.034 -4.763 1.00 94.94 85 LEU A CA 1
ATOM 666 C C . LEU A 1 85 ? -11.255 -3.232 -5.126 1.00 94.94 85 LEU A C 1
ATOM 668 O O . LEU A 1 85 ? -11.771 -2.542 -6.008 1.00 94.94 85 LEU A O 1
ATOM 672 N N . PHE A 1 86 ? -11.941 -4.127 -4.425 1.00 95.19 86 PHE A N 1
ATOM 673 C CA . PHE A 1 86 ? -13.345 -4.442 -4.653 1.00 95.19 86 PHE A CA 1
ATOM 674 C C . PHE A 1 86 ? -14.195 -4.144 -3.421 1.00 95.19 86 PHE A C 1
ATOM 676 O O . PHE A 1 86 ? -13.839 -4.498 -2.301 1.00 95.19 86 PHE A O 1
ATOM 683 N N . LYS A 1 87 ? -15.368 -3.542 -3.628 1.00 94.50 87 LYS A N 1
ATOM 684 C CA . LYS A 1 87 ? -16.407 -3.373 -2.601 1.00 94.50 87 LYS A CA 1
ATOM 685 C C . LYS A 1 87 ? -17.699 -3.984 -3.111 1.00 94.50 87 LYS A C 1
ATOM 687 O O . LYS A 1 87 ? -18.221 -3.554 -4.138 1.00 94.50 87 LYS A O 1
ATOM 692 N N . LYS A 1 88 ? -18.224 -4.980 -2.388 1.00 92.31 88 LYS A N 1
ATOM 693 C CA . LYS A 1 88 ? -19.420 -5.747 -2.796 1.00 92.31 88 LYS A CA 1
ATOM 694 C C . LYS A 1 88 ? -19.290 -6.308 -4.229 1.00 92.31 88 LYS A C 1
ATOM 696 O O . LYS A 1 88 ? -20.236 -6.246 -5.004 1.00 92.31 88 LYS A O 1
ATOM 701 N N . GLY A 1 89 ? -18.097 -6.788 -4.593 1.00 92.00 89 GLY A N 1
ATOM 702 C CA . GLY A 1 89 ? -17.787 -7.323 -5.928 1.00 92.00 89 GLY A CA 1
ATOM 703 C C . GLY A 1 89 ? -17.494 -6.282 -7.018 1.00 92.00 89 GLY A C 1
ATOM 704 O O . GLY A 1 89 ? -17.008 -6.651 -8.081 1.00 92.00 89 GLY A O 1
ATOM 705 N N . ASN A 1 90 ? -17.718 -4.989 -6.767 1.00 93.81 90 ASN A N 1
ATOM 706 C CA . ASN A 1 90 ? -17.447 -3.933 -7.744 1.00 93.81 90 ASN A CA 1
ATOM 707 C C . ASN A 1 90 ? -16.029 -3.384 -7.590 1.00 93.81 90 ASN A C 1
ATOM 709 O O . ASN A 1 90 ? -15.613 -3.073 -6.474 1.00 93.81 90 ASN A O 1
ATOM 713 N N . LEU A 1 91 ? -15.313 -3.220 -8.705 1.00 93.38 91 LEU A N 1
ATOM 714 C CA . LEU A 1 91 ? -13.983 -2.611 -8.737 1.00 93.38 91 LEU A CA 1
ATOM 715 C C . LEU A 1 91 ? -14.076 -1.106 -8.445 1.00 93.38 91 LEU A C 1
ATOM 717 O O . LEU A 1 91 ? -14.628 -0.349 -9.245 1.00 93.38 91 LEU A O 1
ATOM 721 N N . ILE A 1 92 ? -13.504 -0.682 -7.320 1.00 92.38 92 ILE A N 1
ATOM 722 C CA . ILE A 1 92 ? -13.536 0.712 -6.842 1.00 92.38 92 ILE A CA 1
ATOM 723 C C . ILE A 1 92 ? -12.194 1.436 -6.985 1.00 92.38 92 ILE A C 1
ATOM 725 O O . ILE A 1 92 ? -12.124 2.646 -6.837 1.00 92.38 92 ILE A O 1
ATOM 729 N N . GLY A 1 93 ? -11.112 0.715 -7.263 1.00 91.81 93 GLY A N 1
ATOM 730 C CA . GLY A 1 93 ? -9.792 1.312 -7.415 1.00 91.81 93 GLY A CA 1
ATOM 731 C C . GLY A 1 93 ? -8.719 0.257 -7.585 1.00 91.81 93 GLY A C 1
ATOM 732 O O . GLY A 1 93 ? -8.996 -0.945 -7.532 1.00 91.81 93 GLY A O 1
ATOM 733 N N . LYS A 1 94 ? -7.487 0.702 -7.806 1.00 92.19 94 LYS A N 1
ATOM 734 C CA . LYS A 1 94 ? -6.333 -0.181 -7.949 1.00 92.19 94 LYS A CA 1
ATOM 735 C C . LYS A 1 94 ? -5.105 0.445 -7.308 1.00 92.19 94 LYS A C 1
ATOM 737 O O . LYS A 1 94 ? -4.942 1.661 -7.328 1.00 92.19 94 LYS A O 1
ATOM 742 N N . PHE A 1 95 ? -4.203 -0.388 -6.812 1.00 90.88 95 PHE A N 1
ATOM 743 C CA . PHE A 1 95 ? -2.813 -0.002 -6.638 1.00 90.88 95 PHE A CA 1
ATOM 744 C C . PHE A 1 95 ? -1.987 -0.497 -7.812 1.00 90.88 95 PHE A C 1
ATOM 746 O O . PHE A 1 95 ? -2.118 -1.659 -8.184 1.00 90.88 95 PHE A O 1
ATOM 753 N N . LYS A 1 96 ? -1.106 0.336 -8.362 1.00 87.56 96 LYS A N 1
ATOM 754 C CA . LYS A 1 96 ? -0.217 -0.040 -9.468 1.00 87.56 96 LYS A CA 1
ATOM 755 C C . LYS A 1 96 ? 1.217 0.370 -9.161 1.00 87.56 96 LYS A C 1
ATOM 757 O O . LYS A 1 96 ? 1.481 1.536 -8.873 1.00 87.56 96 LYS A O 1
ATOM 762 N N . TYR A 1 97 ? 2.158 -0.570 -9.231 1.00 84.00 97 TYR A N 1
ATOM 763 C CA . TYR A 1 97 ? 3.581 -0.229 -9.148 1.00 84.00 97 TYR A CA 1
ATOM 764 C C . TYR A 1 97 ? 4.052 0.439 -10.444 1.00 84.00 97 TYR A C 1
ATOM 766 O O . TYR A 1 97 ? 3.763 -0.053 -11.534 1.00 84.00 97 TYR A O 1
ATOM 774 N N . ARG A 1 98 ? 4.821 1.532 -10.329 1.00 76.81 98 ARG A N 1
ATOM 775 C CA . ARG A 1 98 ? 5.382 2.236 -11.502 1.00 76.81 98 ARG A CA 1
ATOM 776 C C . ARG A 1 98 ? 6.583 1.522 -12.117 1.00 76.81 98 ARG A C 1
ATOM 778 O O . ARG A 1 98 ? 6.840 1.649 -13.300 1.00 76.81 98 ARG A O 1
ATOM 785 N N . SER A 1 99 ? 7.357 0.777 -11.334 1.00 66.62 99 SER A N 1
ATOM 786 C CA . SER A 1 99 ? 8.552 0.103 -11.848 1.00 66.62 99 SER A CA 1
ATOM 787 C C . SER A 1 99 ? 8.461 -1.397 -11.649 1.00 66.62 99 SER A C 1
ATOM 789 O O . SER A 1 99 ? 8.142 -1.876 -10.562 1.00 66.62 99 SER A O 1
ATOM 791 N N . TRP A 1 100 ? 8.781 -2.118 -12.720 1.00 57.56 100 TRP A N 1
ATOM 792 C CA . TRP A 1 100 ? 8.883 -3.572 -12.755 1.00 57.56 100 TRP A CA 1
ATOM 793 C C . TRP A 1 100 ? 10.204 -4.077 -12.158 1.00 57.56 100 TRP A C 1
ATOM 795 O O . TRP A 1 100 ? 10.255 -5.199 -11.661 1.00 57.56 100 TRP A O 1
ATOM 805 N N . ALA A 1 101 ? 11.262 -3.256 -12.193 1.00 55.03 101 ALA A N 1
ATOM 806 C CA . ALA A 1 101 ? 12.604 -3.655 -11.770 1.00 55.03 101 ALA A CA 1
ATOM 807 C C . ALA A 1 101 ? 12.822 -3.460 -10.262 1.00 55.03 101 ALA A C 1
ATOM 809 O O . ALA A 1 101 ? 13.332 -4.351 -9.589 1.00 55.03 101 ALA A O 1
ATOM 810 N N . ILE A 1 102 ? 12.413 -2.309 -9.718 1.00 60.56 102 ILE A N 1
ATOM 811 C CA . ILE A 1 102 ? 12.442 -2.035 -8.275 1.00 60.56 102 ILE A CA 1
ATOM 812 C C . ILE A 1 102 ? 11.171 -1.252 -7.937 1.00 60.56 102 ILE A C 1
ATOM 814 O O . ILE A 1 102 ? 11.112 -0.054 -8.242 1.00 60.56 102 ILE A O 1
ATOM 818 N N . PRO A 1 103 ? 10.160 -1.886 -7.311 1.00 65.44 103 PRO A N 1
ATOM 819 C CA . PRO A 1 103 ? 8.919 -1.219 -6.940 1.00 65.44 103 PRO A CA 1
ATOM 820 C C . PRO A 1 103 ? 9.155 -0.230 -5.788 1.00 65.44 103 PRO A C 1
ATOM 822 O O . PRO A 1 103 ? 8.867 -0.492 -4.628 1.00 65.44 103 PRO A O 1
ATOM 825 N N . SER A 1 104 ? 9.729 0.926 -6.115 1.00 76.69 104 SER A N 1
ATOM 826 C CA . SER A 1 104 ? 9.988 2.034 -5.189 1.00 76.69 104 SER A CA 1
ATOM 827 C C . SER A 1 104 ? 8.831 3.028 -5.127 1.00 76.69 104 SER A C 1
ATOM 829 O O . SER A 1 104 ? 8.809 3.891 -4.251 1.00 76.69 104 SER A O 1
ATOM 831 N N . ARG A 1 105 ? 7.878 2.925 -6.061 1.00 83.75 105 ARG A N 1
ATOM 832 C CA . ARG A 1 105 ? 6.689 3.771 -6.134 1.00 83.75 105 ARG A CA 1
ATOM 833 C C . ARG A 1 105 ? 5.450 2.958 -6.459 1.00 83.75 105 ARG A C 1
ATOM 835 O O . ARG A 1 105 ? 5.497 2.097 -7.344 1.00 83.75 105 ARG A O 1
ATOM 842 N N . ILE A 1 106 ? 4.360 3.273 -5.777 1.00 87.62 106 ILE A N 1
ATOM 843 C CA . ILE A 1 106 ? 3.051 2.677 -6.008 1.00 87.62 106 ILE A CA 1
ATOM 844 C C . ILE A 1 106 ? 1.963 3.744 -5.999 1.00 87.62 106 ILE A C 1
ATOM 846 O O . ILE A 1 106 ? 1.905 4.577 -5.097 1.00 87.62 106 ILE A O 1
ATOM 850 N N . ASP A 1 107 ? 1.103 3.705 -7.003 1.00 87.94 107 ASP A N 1
ATOM 851 C CA . ASP A 1 107 ? 0.006 4.652 -7.153 1.00 87.94 107 ASP A CA 1
ATOM 852 C C . ASP A 1 107 ? -1.299 4.021 -6.710 1.00 87.94 107 ASP A C 1
ATOM 854 O O . ASP A 1 107 ? -1.583 2.890 -7.102 1.00 87.94 107 ASP A O 1
ATOM 858 N N . LEU A 1 108 ? -2.100 4.761 -5.950 1.00 90.25 108 LEU A N 1
ATOM 859 C CA . LEU A 1 108 ? -3.528 4.512 -5.833 1.00 90.25 108 LEU A CA 1
ATOM 860 C C . LEU A 1 108 ? -4.221 5.243 -6.983 1.00 90.25 108 LEU A C 1
ATOM 862 O O . LEU A 1 108 ? -4.111 6.466 -7.117 1.00 90.25 108 LEU A O 1
ATOM 866 N N . ILE A 1 109 ? -4.921 4.480 -7.811 1.00 87.50 109 ILE A N 1
ATOM 867 C CA . ILE A 1 109 ? -5.632 4.965 -8.993 1.00 87.50 109 ILE A CA 1
ATOM 868 C C . ILE A 1 109 ? -7.095 4.517 -8.937 1.00 87.50 109 ILE A C 1
ATOM 870 O O . ILE A 1 109 ? -7.432 3.516 -8.295 1.00 87.50 109 ILE A O 1
ATOM 874 N N . THR A 1 110 ? -7.977 5.258 -9.601 1.00 85.00 110 THR A N 1
ATOM 875 C CA . THR A 1 110 ? -9.389 4.884 -9.749 1.00 85.00 110 THR A CA 1
ATOM 876 C C . THR A 1 110 ? -9.533 3.654 -10.653 1.00 85.00 110 THR A C 1
ATOM 878 O O . THR A 1 110 ? -8.582 3.190 -11.288 1.00 85.00 110 THR A O 1
ATOM 881 N N . ASN A 1 111 ? -10.743 3.107 -10.750 1.00 83.88 111 ASN A N 1
ATOM 882 C CA . ASN A 1 111 ? -11.041 2.024 -11.693 1.00 83.88 111 ASN A CA 1
ATOM 883 C C . ASN A 1 111 ? -10.864 2.426 -13.176 1.00 83.88 111 ASN A C 1
ATOM 885 O O . ASN A 1 111 ? -10.650 1.541 -14.006 1.00 83.88 111 ASN A O 1
ATOM 889 N N . LEU A 1 112 ? -10.879 3.730 -13.482 1.00 81.06 112 LEU A N 1
ATOM 890 C CA . LEU A 1 112 ? -10.613 4.323 -14.800 1.00 81.06 112 LEU A CA 1
ATOM 891 C C . LEU A 1 112 ? -9.119 4.605 -15.056 1.00 81.06 112 LEU A C 1
ATOM 893 O O . LEU A 1 112 ? -8.784 5.313 -16.001 1.00 81.06 112 LEU A O 1
ATOM 897 N N . ASP A 1 113 ? -8.225 4.081 -14.212 1.00 77.62 113 ASP A N 1
ATOM 898 C CA . ASP A 1 113 ? -6.769 4.266 -14.291 1.00 77.62 113 ASP A CA 1
ATOM 899 C C . ASP A 1 113 ? -6.317 5.738 -14.200 1.00 77.62 113 ASP A C 1
ATOM 901 O O . ASP A 1 113 ? -5.280 6.139 -14.732 1.00 77.62 113 ASP A O 1
ATOM 905 N N . GLN A 1 114 ? -7.085 6.545 -13.468 1.00 76.38 114 GLN A N 1
ATOM 906 C CA . GLN A 1 114 ? -6.779 7.944 -13.187 1.00 76.38 114 GLN A CA 1
ATOM 907 C C . GLN A 1 114 ? -6.148 8.074 -11.795 1.00 76.38 114 GLN A C 1
ATOM 909 O O . GLN A 1 114 ? -6.632 7.477 -10.832 1.00 76.38 114 GLN A O 1
ATOM 914 N N . GLY A 1 115 ? -5.026 8.792 -11.686 1.00 68.12 115 GLY A N 1
ATOM 915 C CA . GLY A 1 115 ? -4.161 8.726 -10.505 1.00 68.12 115 GLY A CA 1
ATOM 916 C C . GLY A 1 115 ? -4.476 9.742 -9.424 1.00 68.12 115 GLY A C 1
ATOM 917 O O . GLY A 1 115 ? -4.813 10.873 -9.743 1.00 68.12 115 GLY A O 1
ATOM 918 N N . SER A 1 116 ? -4.317 9.367 -8.150 1.00 74.62 116 SER A N 1
ATOM 919 C CA . SER A 1 116 ? -4.658 10.254 -7.029 1.00 74.62 116 SER A CA 1
ATOM 920 C C . SER A 1 116 ? -3.582 10.387 -5.963 1.00 74.62 116 SER A C 1
ATOM 922 O O . SER A 1 116 ? -3.300 11.494 -5.515 1.00 74.62 116 SER A O 1
ATOM 924 N N . ILE A 1 117 ? -2.989 9.282 -5.524 1.00 86.06 117 ILE A N 1
ATOM 925 C CA . ILE A 1 117 ? -2.028 9.255 -4.424 1.00 86.06 117 ILE A CA 1
ATOM 926 C C . ILE A 1 117 ? -0.835 8.446 -4.901 1.00 86.06 117 ILE A C 1
ATOM 928 O O . ILE A 1 117 ? -1.002 7.414 -5.553 1.00 86.06 117 ILE A O 1
ATOM 932 N N . ASP A 1 118 ? 0.365 8.918 -4.587 1.00 86.94 118 ASP A N 1
ATOM 933 C CA . ASP A 1 118 ? 1.597 8.175 -4.775 1.00 86.94 118 ASP A CA 1
ATOM 934 C C . ASP A 1 118 ? 2.193 7.794 -3.417 1.00 86.94 118 ASP A C 1
ATOM 936 O O . ASP A 1 118 ? 2.142 8.536 -2.438 1.00 86.94 118 ASP A O 1
ATOM 940 N N . GLY A 1 119 ? 2.713 6.576 -3.341 1.00 88.75 119 GLY A N 1
ATOM 941 C CA . GLY A 1 119 ? 3.489 6.087 -2.214 1.00 88.75 119 GLY A CA 1
ATOM 942 C C . GLY A 1 119 ? 4.908 5.839 -2.676 1.00 88.75 119 GLY A C 1
ATOM 943 O O . GLY A 1 119 ? 5.131 5.005 -3.555 1.00 88.75 119 GLY A O 1
ATOM 944 N N . ARG A 1 120 ? 5.871 6.548 -2.094 1.00 88.50 120 ARG A N 1
ATOM 945 C CA . ARG A 1 120 ? 7.290 6.462 -2.429 1.00 88.50 120 ARG A CA 1
ATOM 946 C C . ARG A 1 120 ? 8.072 5.848 -1.280 1.00 88.50 120 ARG A C 1
ATOM 948 O O . ARG A 1 120 ? 8.113 6.387 -0.180 1.00 88.50 120 ARG A O 1
ATOM 955 N N . LEU A 1 121 ? 8.766 4.751 -1.554 1.00 85.88 121 LEU A N 1
ATOM 956 C CA . LEU A 1 121 ? 9.757 4.189 -0.647 1.00 85.88 121 LEU A CA 1
ATOM 957 C C . LEU A 1 121 ? 10.942 5.164 -0.536 1.00 85.88 121 LEU A C 1
ATOM 959 O O . LEU A 1 121 ? 11.638 5.414 -1.520 1.00 85.88 121 LEU A O 1
ATOM 963 N N . ILE A 1 122 ? 11.158 5.726 0.654 1.00 86.50 122 ILE A N 1
ATOM 964 C CA . ILE A 1 122 ? 12.225 6.711 0.922 1.00 86.50 122 ILE A CA 1
ATOM 965 C C . ILE A 1 122 ? 13.394 6.120 1.716 1.00 86.50 122 ILE A C 1
ATOM 967 O O . ILE A 1 122 ? 14.488 6.674 1.722 1.00 86.50 122 ILE A O 1
ATOM 971 N N . SER A 1 123 ? 13.181 5.000 2.405 1.00 83.12 123 SER A N 1
ATOM 972 C CA . SER A 1 123 ? 14.223 4.315 3.168 1.00 83.12 123 SER A CA 1
ATOM 973 C C . SER A 1 123 ? 13.897 2.833 3.268 1.00 83.12 123 SER A C 1
ATOM 975 O O . SER A 1 123 ? 12.755 2.474 3.561 1.00 83.12 123 SER A O 1
ATOM 977 N N . LEU A 1 124 ? 14.903 1.991 3.041 1.00 80.00 124 LEU A N 1
ATOM 978 C CA . LEU A 1 124 ? 14.817 0.540 3.132 1.00 80.00 124 LEU A CA 1
ATOM 979 C C . LEU A 1 124 ? 16.025 0.026 3.918 1.00 80.00 124 LEU A C 1
ATOM 981 O O . LEU A 1 124 ? 17.165 0.231 3.514 1.00 80.00 124 LEU A O 1
ATOM 985 N N . SER A 1 125 ? 15.768 -0.641 5.037 1.00 79.12 125 SER A N 1
ATOM 986 C CA . SER A 1 125 ? 16.753 -1.433 5.773 1.00 79.12 125 SER A CA 1
ATOM 987 C C . SER A 1 125 ? 16.214 -2.854 5.963 1.00 79.12 125 SER A C 1
ATOM 989 O O . SER A 1 125 ? 15.050 -3.117 5.653 1.00 79.12 125 SER A O 1
ATOM 991 N N . LEU A 1 126 ? 17.032 -3.774 6.483 1.00 70.06 126 LEU A N 1
ATOM 992 C CA . LEU A 1 126 ? 16.620 -5.160 6.756 1.00 70.06 126 LEU A CA 1
ATOM 993 C C . LEU A 1 126 ? 15.292 -5.210 7.533 1.00 70.06 126 LEU A C 1
ATOM 995 O O . LEU A 1 126 ? 14.321 -5.799 7.066 1.00 70.06 126 LEU A O 1
ATOM 999 N N . ASN A 1 127 ? 15.182 -4.443 8.618 1.00 78.31 127 ASN A N 1
ATOM 1000 C CA . ASN A 1 127 ? 14.066 -4.558 9.564 1.00 78.31 127 ASN A CA 1
ATOM 1001 C C . ASN A 1 127 ? 13.114 -3.361 9.586 1.00 78.31 127 ASN A C 1
ATOM 1003 O O . ASN A 1 127 ? 12.089 -3.393 10.265 1.00 78.31 127 ASN A O 1
ATOM 1007 N N . THR A 1 128 ? 13.429 -2.305 8.841 1.00 84.00 128 THR A N 1
ATOM 1008 C CA . THR A 1 128 ? 12.598 -1.104 8.778 1.00 84.00 128 THR A CA 1
ATOM 1009 C C . THR A 1 128 ? 12.451 -0.633 7.346 1.00 84.00 128 THR A C 1
ATOM 1011 O O . THR A 1 128 ? 13.315 -0.861 6.497 1.00 84.00 128 THR A O 1
ATOM 1014 N N . PHE A 1 129 ? 11.338 0.018 7.048 1.00 87.25 129 PHE A N 1
ATOM 1015 C CA . PHE A 1 129 ? 11.232 0.816 5.836 1.00 87.25 129 PHE A CA 1
ATOM 1016 C C . PHE A 1 129 ? 10.260 1.964 6.039 1.00 87.25 129 PHE A C 1
ATOM 1018 O O . PHE A 1 129 ? 9.444 1.956 6.963 1.00 87.25 129 PHE A O 1
ATOM 1025 N N . LYS A 1 130 ? 10.383 2.972 5.184 1.00 90.88 130 LYS A N 1
ATOM 1026 C CA . LYS A 1 130 ? 9.575 4.185 5.247 1.00 90.88 130 LYS A CA 1
ATOM 1027 C C . LYS A 1 130 ? 8.999 4.478 3.874 1.00 90.88 130 LYS A C 1
ATOM 1029 O O . LYS A 1 130 ? 9.747 4.541 2.896 1.00 90.88 130 LYS A O 1
ATOM 1034 N N . VAL A 1 131 ? 7.690 4.671 3.826 1.00 91.25 131 VAL A N 1
ATOM 1035 C CA . VAL A 1 131 ? 6.951 5.090 2.636 1.00 91.25 131 VAL A CA 1
ATOM 1036 C C . VAL A 1 131 ? 6.387 6.475 2.900 1.00 91.25 131 VAL A C 1
ATOM 1038 O O . VAL A 1 131 ? 5.639 6.670 3.853 1.00 91.25 131 VAL A O 1
ATOM 1041 N N . GLU A 1 132 ? 6.755 7.433 2.068 1.00 92.69 132 GLU A N 1
ATOM 1042 C CA . GLU A 1 132 ? 6.124 8.746 2.008 1.00 92.69 132 GLU A CA 1
ATOM 1043 C C . GLU A 1 132 ? 4.890 8.662 1.115 1.00 92.69 132 GLU A C 1
ATOM 1045 O O . GLU A 1 132 ? 4.937 8.014 0.072 1.00 92.69 132 GLU A O 1
ATOM 1050 N N . LEU A 1 133 ? 3.791 9.283 1.528 1.00 91.81 133 LEU A N 1
ATOM 1051 C CA . LEU A 1 133 ? 2.560 9.344 0.754 1.00 91.81 133 LEU A CA 1
ATOM 1052 C C . LEU A 1 133 ? 2.334 10.787 0.319 1.00 91.81 133 LEU A C 1
ATOM 1054 O O . LEU A 1 133 ? 2.320 11.675 1.175 1.00 91.81 133 LEU A O 1
ATOM 1058 N N . ASN A 1 134 ? 2.073 11.023 -0.964 1.00 88.06 134 ASN A N 1
ATOM 1059 C CA . ASN A 1 134 ? 1.627 12.325 -1.450 1.00 88.06 134 ASN A CA 1
ATOM 1060 C C . ASN A 1 134 ? 0.319 12.187 -2.227 1.00 88.06 134 ASN A C 1
ATOM 1062 O O . ASN A 1 134 ? 0.104 11.220 -2.950 1.00 88.06 134 ASN A O 1
ATOM 1066 N N . LYS A 1 135 ? -0.581 13.155 -2.061 1.00 85.25 135 LYS A N 1
ATOM 1067 C CA . LYS A 1 135 ? -1.883 13.205 -2.734 1.00 85.25 135 LYS A CA 1
ATOM 1068 C C . LYS A 1 135 ? -1.899 14.317 -3.771 1.00 85.25 135 LYS A C 1
ATOM 1070 O O . LYS A 1 135 ? -1.350 15.391 -3.542 1.00 85.25 135 LYS A O 1
ATOM 1075 N N . CYS A 1 136 ? -2.563 14.078 -4.886 1.00 77.81 136 CYS A N 1
ATOM 1076 C CA . CYS A 1 136 ? -2.927 15.108 -5.844 1.00 77.81 136 CYS A CA 1
ATOM 1077 C C . CYS A 1 136 ? -3.797 16.176 -5.168 1.00 77.81 136 CYS A C 1
ATOM 1079 O O . CYS A 1 136 ? -4.701 15.848 -4.397 1.00 77.81 136 CYS A O 1
ATOM 1081 N N . GLN A 1 137 ? -3.531 17.447 -5.470 1.00 69.88 137 GLN A N 1
ATOM 1082 C CA . GLN A 1 137 ? -4.300 18.568 -4.932 1.00 69.88 137 GLN A CA 1
ATOM 1083 C C . GLN A 1 137 ? -5.523 18.908 -5.794 1.00 69.88 137 GLN A C 1
ATOM 1085 O O . GLN A 1 137 ? -6.585 19.152 -5.236 1.00 69.88 137 GLN A O 1
ATOM 1090 N N . ASN A 1 138 ? -5.386 18.896 -7.127 1.00 64.38 138 ASN A N 1
ATOM 10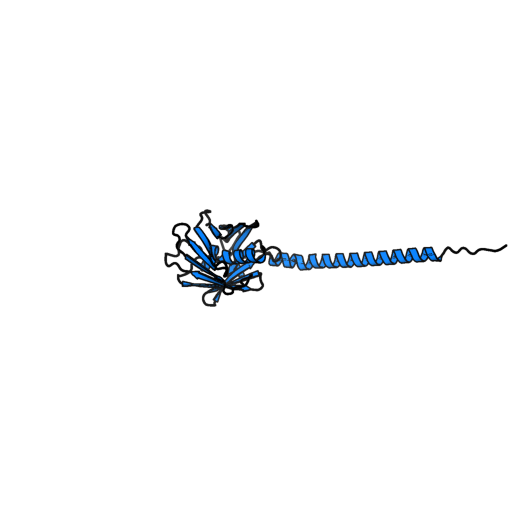91 C CA . ASN A 1 138 ? -6.437 19.244 -8.091 1.00 64.38 138 ASN A CA 1
ATOM 1092 C C . ASN A 1 138 ? -6.332 18.400 -9.365 1.00 64.38 138 ASN A C 1
ATOM 1094 O O . ASN A 1 138 ? -5.286 17.819 -9.645 1.00 64.38 138 ASN A O 1
ATOM 1098 N N . SER A 1 139 ? -7.403 18.377 -10.165 1.00 58.12 139 SER A N 1
ATOM 1099 C CA . SER A 1 139 ? -7.487 17.561 -11.379 1.00 58.12 139 SER A CA 1
ATOM 1100 C C . SER A 1 139 ? -6.673 18.059 -12.577 1.00 58.12 139 SER A C 1
ATOM 1102 O O . SER A 1 139 ? -6.649 17.409 -13.620 1.00 58.12 139 SER A O 1
ATOM 1104 N N . SER A 1 140 ? -6.036 19.224 -12.452 1.00 50.59 140 SER A N 1
ATOM 1105 C CA . SER A 1 140 ? -5.472 19.953 -13.587 1.00 50.59 140 SER A CA 1
ATOM 1106 C C . SER A 1 140 ? -3.955 20.129 -13.565 1.00 50.59 140 SER A C 1
ATOM 1108 O O . SER A 1 140 ? -3.407 20.281 -14.645 1.00 50.59 140 SER A O 1
ATOM 1110 N N . GLU A 1 141 ? -3.258 20.084 -12.419 1.00 51.47 141 GLU A N 1
ATOM 1111 C CA . GLU A 1 141 ? -1.800 20.312 -12.380 1.00 51.47 141 GLU A CA 1
ATOM 1112 C C . GLU A 1 141 ? -1.108 19.759 -11.116 1.00 51.47 141 GLU A C 1
ATOM 1114 O O . GLU A 1 141 ? -1.690 19.688 -10.033 1.00 51.47 141 GLU A O 1
ATOM 1119 N N . ILE A 1 142 ? 0.171 19.400 -11.281 1.00 55.84 142 ILE A N 1
ATOM 1120 C CA . ILE A 1 142 ? 1.160 19.137 -10.221 1.00 55.84 142 ILE A CA 1
ATOM 1121 C C . ILE A 1 142 ? 1.323 20.449 -9.429 1.00 55.84 142 ILE A C 1
ATOM 1123 O O . ILE A 1 142 ? 1.652 21.466 -10.035 1.00 55.84 142 ILE A O 1
ATOM 1127 N N . PRO A 1 143 ? 1.095 20.451 -8.103 1.00 64.50 143 PRO A N 1
ATOM 1128 C CA . PRO A 1 143 ? 1.885 19.634 -7.191 1.00 64.50 143 PRO A CA 1
ATOM 1129 C C . PRO A 1 143 ? 1.108 18.584 -6.393 1.00 64.50 143 PRO A C 1
ATOM 1131 O O . PRO A 1 143 ? -0.032 18.770 -5.973 1.00 64.50 143 PRO A O 1
ATOM 1134 N N . PHE A 1 144 ? 1.792 17.465 -6.140 1.00 75.25 144 PHE A N 1
ATOM 1135 C CA . PHE A 1 144 ? 1.408 16.539 -5.083 1.00 75.25 144 PHE A CA 1
ATOM 1136 C C . PHE A 1 144 ? 1.701 17.191 -3.729 1.00 75.25 144 PHE A C 1
ATOM 1138 O O . PHE A 1 144 ? 2.776 17.756 -3.524 1.00 75.25 144 PHE A O 1
ATOM 1145 N N . LEU A 1 145 ? 0.756 17.092 -2.802 1.00 84.00 145 LEU A N 1
ATOM 1146 C CA . LEU A 1 145 ? 0.920 17.528 -1.423 1.00 84.00 145 LEU A CA 1
ATOM 1147 C C . LEU A 1 145 ? 1.262 16.340 -0.541 1.00 84.00 145 LEU A C 1
ATOM 1149 O O . LEU A 1 145 ? 0.668 15.268 -0.682 1.00 84.00 145 LEU A O 1
ATOM 1153 N N . TYR A 1 146 ? 2.157 16.561 0.418 1.00 88.25 146 TYR A N 1
ATOM 1154 C CA . TYR A 1 146 ? 2.432 15.577 1.453 1.00 88.25 146 TYR A CA 1
ATOM 1155 C C . TYR A 1 146 ? 1.126 15.167 2.138 1.00 88.25 146 TYR A C 1
ATOM 1157 O O . TYR A 1 146 ? 0.348 15.992 2.619 1.00 88.25 146 TYR A O 1
ATOM 1165 N N . PHE A 1 147 ? 0.867 13.867 2.134 1.00 90.12 147 PHE A N 1
ATOM 1166 C CA . PHE A 1 147 ? -0.360 13.275 2.64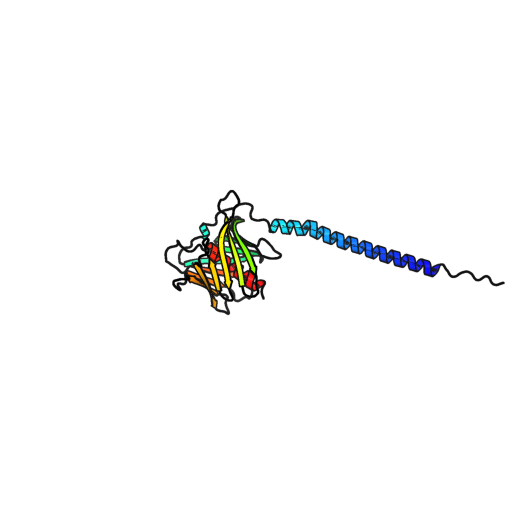3 1.00 90.12 147 PHE A CA 1
ATOM 1167 C C . PHE A 1 147 ? -0.126 12.478 3.922 1.00 90.12 147 PHE A C 1
ATOM 1169 O O . PHE A 1 147 ? -1.081 12.192 4.644 1.00 90.12 147 PHE A O 1
ATOM 1176 N N . GLY A 1 148 ? 1.119 12.122 4.217 1.00 93.38 148 GLY A N 1
ATOM 1177 C CA . GLY A 1 148 ? 1.497 11.372 5.402 1.00 93.38 148 GLY A CA 1
ATOM 1178 C C . GLY A 1 148 ? 2.632 10.409 5.105 1.00 93.38 148 GLY A C 1
ATOM 1179 O O . GLY A 1 148 ? 3.266 10.458 4.052 1.00 93.38 148 GLY A O 1
ATOM 1180 N N . LYS A 1 149 ? 2.882 9.493 6.036 1.00 94.56 149 LYS A N 1
ATOM 1181 C CA . LYS A 1 149 ? 3.892 8.449 5.845 1.00 94.56 149 LYS A CA 1
ATOM 1182 C C . LYS A 1 149 ? 3.547 7.179 6.598 1.00 94.56 149 LYS A C 1
ATOM 1184 O O . LYS A 1 149 ? 2.826 7.196 7.595 1.00 94.56 149 LYS A O 1
ATOM 1189 N N . ILE A 1 150 ? 4.120 6.082 6.134 1.00 94.00 150 ILE A N 1
ATOM 1190 C CA . ILE A 1 150 ? 4.048 4.766 6.753 1.00 94.00 150 ILE A CA 1
ATOM 1191 C C . ILE A 1 150 ? 5.464 4.373 7.145 1.00 94.00 150 ILE A C 1
ATOM 1193 O O . ILE A 1 150 ? 6.349 4.292 6.295 1.00 94.00 150 ILE A O 1
ATOM 1197 N N . ASN A 1 151 ? 5.670 4.089 8.425 1.00 93.81 151 ASN A N 1
ATOM 1198 C CA . ASN A 1 151 ? 6.912 3.503 8.911 1.00 93.81 151 ASN A CA 1
ATOM 1199 C C . ASN A 1 151 ? 6.648 2.064 9.332 1.00 93.81 151 ASN A C 1
ATOM 1201 O O . ASN A 1 151 ? 5.795 1.817 10.180 1.00 93.81 151 ASN A O 1
ATOM 1205 N N . TYR A 1 152 ? 7.409 1.130 8.785 1.00 89.94 152 TYR A N 1
ATOM 1206 C CA . TYR A 1 152 ? 7.464 -0.236 9.277 1.00 89.94 152 TYR A CA 1
ATOM 1207 C C . TYR A 1 152 ? 8.653 -0.406 10.218 1.00 89.94 152 TYR A C 1
ATOM 1209 O O . TYR A 1 152 ? 9.769 0.019 9.901 1.00 89.94 152 TYR A O 1
ATOM 1217 N N . ASP A 1 153 ? 8.397 -1.036 11.357 1.00 86.94 153 ASP A N 1
ATOM 1218 C CA . ASP A 1 153 ? 9.365 -1.273 12.420 1.00 86.94 153 ASP A CA 1
ATOM 1219 C C . ASP A 1 153 ? 9.172 -2.687 12.976 1.00 86.94 153 ASP A C 1
ATOM 1221 O O . ASP A 1 153 ? 8.283 -2.904 13.804 1.00 86.94 153 ASP A O 1
ATOM 1225 N N . LEU A 1 154 ? 9.972 -3.635 12.461 1.00 78.38 154 LEU A N 1
ATOM 1226 C CA . LEU A 1 154 ? 10.042 -5.068 12.799 1.00 78.38 154 LEU A CA 1
ATOM 1227 C C . LEU A 1 154 ? 8.735 -5.865 12.655 1.00 78.38 154 LEU A C 1
ATOM 1229 O O . LEU A 1 154 ? 8.699 -6.857 11.934 1.00 78.38 154 LEU A O 1
ATOM 1233 N N . MET A 1 155 ? 7.664 -5.455 13.325 1.00 80.31 155 MET A N 1
ATOM 1234 C CA . MET A 1 155 ? 6.380 -6.160 13.398 1.00 80.31 155 MET A CA 1
ATOM 1235 C C . MET A 1 155 ? 5.172 -5.247 13.187 1.00 80.31 155 MET A C 1
ATOM 1237 O O . MET A 1 155 ? 4.083 -5.738 12.886 1.00 80.31 155 MET A O 1
ATOM 1241 N N . ASN A 1 156 ? 5.362 -3.931 13.310 1.00 89.88 156 ASN A N 1
ATOM 1242 C CA . ASN A 1 156 ? 4.270 -2.970 13.330 1.00 89.88 156 ASN A CA 1
ATOM 1243 C C . ASN A 1 156 ? 4.422 -1.940 12.214 1.00 89.88 156 ASN A C 1
ATOM 1245 O O . ASN A 1 156 ? 5.522 -1.460 11.926 1.00 89.88 156 ASN A O 1
ATOM 1249 N N . TYR A 1 157 ? 3.292 -1.548 11.634 1.00 92.94 157 TYR A N 1
ATOM 1250 C CA . TYR A 1 157 ? 3.214 -0.394 10.751 1.00 92.94 157 TYR A CA 1
ATOM 1251 C C . TYR A 1 157 ? 2.637 0.790 11.518 1.00 92.94 157 TYR A C 1
ATOM 1253 O O . TYR A 1 157 ? 1.586 0.696 12.143 1.00 92.94 157 TYR A O 1
ATOM 1261 N N . LYS A 1 158 ? 3.328 1.919 11.455 1.00 94.38 158 LYS A N 1
ATOM 1262 C CA . LYS A 1 158 ? 2.960 3.187 12.082 1.00 94.38 158 LYS A CA 1
ATOM 1263 C C . LYS A 1 158 ? 2.532 4.147 10.977 1.00 94.38 158 LYS A C 1
ATOM 1265 O O . LYS A 1 158 ? 3.342 4.459 10.101 1.00 94.38 158 LYS A O 1
ATOM 1270 N N . ILE A 1 159 ? 1.278 4.590 11.001 1.00 93.94 159 ILE A N 1
ATOM 1271 C CA . ILE A 1 159 ? 0.714 5.512 10.008 1.00 93.94 159 ILE A CA 1
ATOM 1272 C C . ILE A 1 159 ? 0.653 6.910 10.608 1.00 93.94 159 ILE A C 1
ATOM 1274 O O . ILE A 1 159 ? -0.014 7.140 11.620 1.00 93.94 159 ILE A O 1
ATOM 1278 N N . TYR A 1 160 ? 1.313 7.843 9.936 1.00 93.88 160 TYR A N 1
ATOM 1279 C CA . TYR A 1 160 ? 1.340 9.250 10.295 1.00 93.88 160 TYR A CA 1
ATOM 1280 C C . TYR A 1 160 ? 0.472 10.056 9.333 1.00 93.88 160 TYR A C 1
ATOM 1282 O O . TYR A 1 160 ? 0.406 9.751 8.138 1.00 93.88 160 TYR A O 1
ATOM 1290 N N . ASP A 1 161 ? -0.183 11.084 9.857 1.00 91.94 161 ASP A N 1
ATOM 1291 C CA . ASP A 1 161 ? -0.951 12.030 9.056 1.00 91.94 161 ASP A CA 1
ATOM 1292 C C . ASP A 1 161 ? -0.060 13.074 8.351 1.00 91.94 161 ASP A C 1
ATOM 1294 O O . ASP A 1 161 ? 1.173 13.041 8.411 1.00 91.94 161 ASP A O 1
ATOM 1298 N N . GLU A 1 162 ? -0.708 14.003 7.652 1.00 91.44 162 GLU A N 1
ATOM 1299 C CA . GLU A 1 162 ? -0.080 15.127 6.947 1.00 91.44 162 GLU A CA 1
ATOM 1300 C C . GLU A 1 162 ? 0.655 16.111 7.874 1.00 91.44 162 GLU A C 1
ATOM 1302 O O . GLU A 1 162 ? 1.591 16.771 7.436 1.00 91.44 162 GLU A O 1
ATOM 1307 N N . ASN A 1 163 ? 0.315 16.135 9.166 1.00 92.44 163 ASN A N 1
ATOM 1308 C CA . ASN A 1 163 ? 1.002 16.919 10.194 1.00 92.44 163 ASN A CA 1
ATOM 1309 C C . ASN A 1 163 ? 2.098 16.110 10.905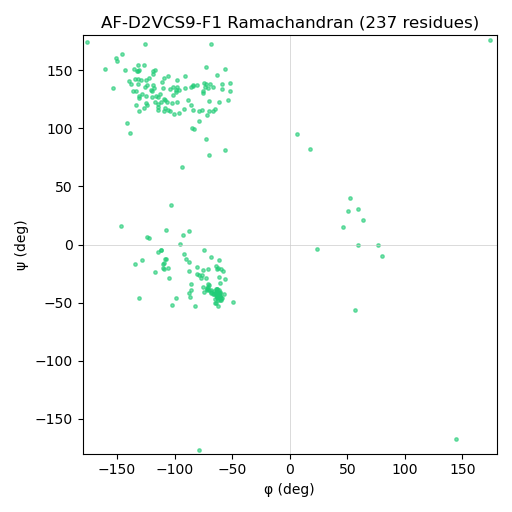 1.00 92.44 163 ASN A C 1
ATOM 1311 O O . ASN A 1 163 ? 2.665 16.569 11.895 1.00 92.44 163 ASN A O 1
ATOM 1315 N N . ASN A 1 164 ? 2.408 14.906 10.408 1.00 91.44 164 ASN A N 1
ATOM 1316 C CA . ASN A 1 164 ? 3.381 13.985 10.985 1.00 91.44 164 ASN A CA 1
ATOM 1317 C C . ASN A 1 164 ? 3.007 13.480 12.397 1.00 91.44 164 ASN A C 1
ATOM 1319 O O . ASN A 1 164 ? 3.868 12.980 13.127 1.00 91.44 164 ASN A O 1
ATOM 1323 N N . ASN A 1 165 ? 1.727 13.540 12.766 1.00 91.75 165 ASN A N 1
ATOM 1324 C CA . ASN A 1 165 ? 1.215 12.942 13.994 1.00 91.75 165 ASN A CA 1
ATOM 1325 C C . ASN A 1 165 ? 0.920 11.462 13.766 1.00 91.75 165 ASN A C 1
ATOM 1327 O O . ASN A 1 165 ? 0.344 11.073 12.747 1.00 91.75 165 ASN A O 1
ATOM 1331 N N . LEU A 1 166 ? 1.304 10.620 14.725 1.00 91.44 166 LEU A N 1
ATOM 1332 C CA . LEU A 1 166 ? 1.009 9.193 14.678 1.00 91.44 166 LEU A CA 1
ATOM 1333 C C . LEU A 1 166 ? -0.488 8.967 14.945 1.00 91.44 166 LEU A C 1
ATOM 1335 O O . LEU A 1 166 ? -0.956 9.171 16.064 1.00 91.44 166 LEU A O 1
ATOM 1339 N N . ASN A 1 167 ? -1.219 8.522 13.925 1.00 88.12 167 ASN A N 1
ATOM 1340 C CA . ASN A 1 167 ? -2.671 8.338 13.990 1.00 88.12 167 ASN A CA 1
ATOM 1341 C C . ASN A 1 167 ? -3.039 6.869 14.255 1.00 88.12 167 ASN A C 1
ATOM 1343 O O . ASN A 1 167 ? -3.841 6.570 15.136 1.00 88.12 167 ASN A O 1
ATOM 1347 N N . LEU A 1 168 ? -2.402 5.936 13.537 1.00 91.88 168 LEU A N 1
ATOM 1348 C CA . LEU A 1 168 ? -2.739 4.512 13.605 1.00 91.88 168 LEU A CA 1
ATOM 1349 C C . LEU A 1 168 ? -1.507 3.628 13.763 1.00 91.88 168 LEU A C 1
ATOM 1351 O O . LEU A 1 168 ? -0.435 3.916 13.221 1.00 91.88 168 LEU A O 1
ATOM 1355 N N . ILE A 1 169 ? -1.703 2.505 14.448 1.00 93.88 169 ILE A N 1
ATOM 1356 C CA . ILE A 1 169 ? -0.746 1.401 14.513 1.00 93.88 169 ILE A CA 1
ATOM 1357 C C . ILE A 1 169 ? -1.427 0.158 13.950 1.00 93.88 169 ILE A C 1
ATOM 1359 O O . ILE A 1 169 ? -2.562 -0.156 14.304 1.00 93.88 169 ILE A O 1
ATOM 1363 N N . ILE A 1 170 ? -0.736 -0.547 13.062 1.00 93.44 170 ILE A N 1
ATOM 1364 C CA . ILE A 1 170 ? -1.184 -1.815 12.500 1.00 93.44 170 ILE A CA 1
ATOM 1365 C C . ILE A 1 170 ? -0.235 -2.900 12.971 1.00 93.44 170 ILE A C 1
ATOM 1367 O O . ILE A 1 170 ? 0.951 -2.886 12.638 1.00 93.44 170 ILE A O 1
ATOM 1371 N N . GLU A 1 171 ? -0.771 -3.828 13.751 1.00 92.38 171 GLU A N 1
ATOM 1372 C CA . GLU A 1 171 ? 0.002 -4.859 14.440 1.00 92.38 171 GLU A CA 1
ATOM 1373 C C . GLU A 1 171 ? -0.411 -6.233 13.941 1.00 92.38 171 GLU A C 1
ATOM 1375 O O . GLU A 1 171 ? -1.606 -6.531 13.833 1.00 92.38 171 GLU A O 1
ATOM 1380 N N . LYS A 1 172 ? 0.582 -7.075 13.657 1.00 89.38 172 LYS A N 1
ATOM 1381 C CA . LYS A 1 172 ? 0.355 -8.479 13.318 1.00 89.38 172 LYS A CA 1
ATOM 1382 C C . LYS A 1 172 ? -0.119 -9.215 14.573 1.00 89.38 172 LYS A C 1
ATOM 1384 O O . LYS A 1 172 ? 0.577 -9.187 15.584 1.00 89.38 172 LYS A O 1
ATOM 1389 N N . TYR A 1 173 ? -1.284 -9.860 14.524 1.00 87.38 173 TYR A N 1
ATOM 1390 C CA . TYR A 1 173 ? -1.820 -10.614 15.672 1.00 87.38 173 TYR A CA 1
ATOM 1391 C C . TYR A 1 173 ? -1.784 -12.132 15.476 1.00 87.38 173 TYR A C 1
ATOM 1393 O O . TYR A 1 173 ? -1.904 -12.877 16.443 1.00 87.38 173 TYR A O 1
ATOM 1401 N N . ASP A 1 174 ? -1.607 -12.593 14.240 1.00 80.19 174 ASP A N 1
ATOM 1402 C CA . ASP A 1 174 ? -1.440 -14.002 13.901 1.00 80.19 174 ASP A CA 1
ATOM 1403 C C . ASP A 1 174 ? -0.155 -14.134 13.085 1.00 80.19 174 ASP A C 1
ATOM 1405 O O . ASP A 1 174 ? -0.001 -13.506 12.037 1.00 80.19 174 ASP A O 1
ATOM 1409 N N . THR A 1 175 ? 0.819 -14.873 13.616 1.00 70.19 175 THR A N 1
ATOM 1410 C CA . THR A 1 175 ? 2.131 -15.055 12.983 1.00 70.19 175 THR A CA 1
ATOM 1411 C C . THR A 1 175 ? 2.060 -15.970 11.767 1.00 70.19 175 THR A C 1
ATOM 1413 O O . THR A 1 175 ? 2.848 -15.767 10.838 1.00 70.19 175 THR A O 1
ATOM 1416 N N . VAL A 1 176 ? 1.108 -16.906 11.761 1.00 73.12 176 VAL A N 1
ATOM 1417 C CA . VAL A 1 176 ? 0.923 -17.938 10.738 1.00 73.12 176 VAL A CA 1
ATOM 1418 C C . VAL A 1 176 ? 0.166 -17.359 9.553 1.00 73.12 176 VAL A C 1
ATOM 1420 O O . VAL A 1 176 ? 0.642 -17.405 8.423 1.00 73.12 176 VAL A O 1
ATOM 1423 N N . TRP A 1 177 ? -0.980 -16.744 9.815 1.00 70.44 177 TRP A N 1
ATOM 1424 C CA . TRP A 1 177 ? -1.806 -16.107 8.799 1.00 70.44 177 TRP A CA 1
ATOM 1425 C C . TRP A 1 177 ? -1.526 -14.624 8.895 1.00 70.44 177 TRP A C 1
ATOM 1427 O O . TRP A 1 177 ? -1.854 -14.052 9.922 1.00 70.44 177 TRP A O 1
ATOM 1437 N N . ASN A 1 178 ? -0.883 -14.008 7.894 1.00 80.81 178 ASN A N 1
ATOM 1438 C CA . ASN A 1 178 ? -0.533 -12.580 7.914 1.00 80.81 178 ASN A CA 1
ATOM 1439 C C . ASN A 1 178 ? -1.774 -11.691 8.138 1.00 80.81 178 ASN A C 1
ATOM 1441 O O . ASN A 1 178 ? -2.337 -11.140 7.199 1.00 80.81 178 ASN A O 1
ATOM 1445 N N . ASN A 1 179 ? -2.194 -11.557 9.390 1.00 89.62 179 ASN A N 1
ATOM 1446 C CA . ASN A 1 179 ? -3.421 -10.917 9.809 1.00 89.62 179 ASN A CA 1
ATOM 1447 C C . ASN A 1 179 ? -3.068 -9.812 10.789 1.00 89.62 179 ASN A C 1
ATOM 1449 O O . ASN A 1 179 ? -2.229 -9.981 11.683 1.00 89.62 179 ASN A O 1
ATOM 1453 N N . TYR A 1 180 ? -3.732 -8.679 10.619 1.00 92.25 180 TYR A N 1
ATOM 1454 C CA . TYR A 1 180 ? -3.367 -7.448 11.287 1.00 92.25 180 TYR A CA 1
ATOM 1455 C C . TYR A 1 180 ? -4.586 -6.753 11.871 1.00 92.25 180 TYR A C 1
ATOM 1457 O O . TYR A 1 180 ? -5.653 -6.712 11.255 1.00 92.25 180 TYR A O 1
ATOM 1465 N N . ASN A 1 181 ? -4.392 -6.159 13.043 1.00 93.75 181 ASN A N 1
ATOM 1466 C CA . ASN A 1 181 ? -5.354 -5.268 13.675 1.00 93.75 181 ASN A CA 1
ATOM 1467 C C . ASN A 1 181 ? -4.941 -3.830 13.396 1.00 93.75 181 ASN A C 1
ATOM 1469 O O . ASN A 1 181 ? -3.781 -3.480 13.593 1.00 93.75 181 ASN A O 1
ATOM 1473 N N . ILE A 1 182 ? -5.891 -2.999 12.982 1.00 93.38 182 ILE A N 1
ATOM 1474 C CA . ILE A 1 182 ? -5.707 -1.559 12.804 1.00 93.38 182 ILE A CA 1
ATOM 1475 C C . ILE A 1 182 ? -6.210 -0.885 14.072 1.00 93.38 182 ILE A C 1
ATOM 1477 O O . ILE A 1 182 ? -7.404 -0.941 14.364 1.00 93.38 182 ILE A O 1
ATOM 1481 N N . LYS A 1 183 ? -5.309 -0.271 14.833 1.00 91.88 183 LYS A N 1
ATOM 1482 C CA . LYS A 1 183 ? -5.591 0.275 16.159 1.00 91.88 183 LYS A CA 1
ATOM 1483 C C . LYS A 1 183 ? -5.363 1.776 16.233 1.00 91.88 183 LYS A C 1
ATOM 1485 O O . LYS A 1 183 ? -4.460 2.319 15.591 1.00 91.88 183 LYS A O 1
ATOM 1490 N N . SER A 1 184 ? -6.152 2.414 17.092 1.00 86.44 184 SER A N 1
ATOM 1491 C CA . SER A 1 184 ? -5.860 3.750 17.612 1.00 86.44 184 SER A CA 1
ATOM 1492 C C . SER A 1 184 ? -4.574 3.755 18.426 1.00 86.44 184 SER A C 1
ATOM 1494 O O . SER A 1 184 ? -4.304 2.814 19.173 1.00 86.44 184 SER A O 1
ATOM 1496 N N . THR A 1 185 ? -3.834 4.854 18.358 1.00 85.19 185 THR A N 1
ATOM 1497 C CA . THR A 1 185 ? -2.659 5.090 19.208 1.00 85.19 185 THR A CA 1
ATOM 1498 C C . THR A 1 185 ? -3.037 5.467 20.637 1.00 85.19 185 THR A C 1
ATOM 1500 O O . THR A 1 185 ? -2.231 5.281 21.543 1.00 85.19 185 THR A O 1
ATOM 1503 N N . THR A 1 186 ? -4.257 5.968 20.850 1.00 82.88 186 THR A N 1
ATOM 1504 C CA . THR A 1 186 ? -4.700 6.526 22.137 1.00 82.88 186 THR A CA 1
ATOM 1505 C C . THR A 1 186 ? -5.638 5.615 22.922 1.00 82.88 186 THR A C 1
ATOM 1507 O O . THR A 1 186 ? -5.653 5.680 24.145 1.00 82.88 186 THR A O 1
ATOM 1510 N N . SER A 1 187 ? -6.427 4.768 22.253 1.00 75.06 187 SER A N 1
ATOM 1511 C CA . SER A 1 187 ? -7.565 4.083 22.889 1.00 75.06 187 SER A CA 1
ATOM 1512 C C . SER A 1 187 ? -7.546 2.553 22.799 1.00 75.06 187 SER A C 1
ATOM 1514 O O . SER A 1 187 ? -8.543 1.922 23.146 1.00 75.06 187 SER A O 1
ATOM 1516 N N . ASN A 1 188 ? -6.466 1.938 22.288 1.00 80.25 188 ASN A N 1
ATOM 1517 C CA . ASN A 1 188 ? -6.355 0.496 21.961 1.00 80.25 188 ASN A CA 1
ATOM 1518 C C . ASN A 1 188 ? -7.569 -0.078 21.185 1.00 80.25 188 ASN A C 1
ATOM 1520 O O . ASN A 1 188 ? -7.761 -1.288 21.085 1.00 80.25 188 ASN A O 1
ATOM 1524 N N . THR A 1 189 ? -8.409 0.800 20.636 1.00 87.38 189 THR A N 1
ATOM 1525 C CA . THR A 1 189 ? -9.631 0.454 19.924 1.00 87.38 189 THR A CA 1
ATOM 1526 C C . THR A 1 189 ? -9.241 -0.081 18.559 1.00 87.38 189 THR A C 1
ATOM 1528 O O . THR A 1 189 ? -8.430 0.538 17.866 1.00 87.38 189 THR A O 1
ATOM 1531 N N . ILE A 1 190 ? -9.816 -1.219 18.175 1.00 90.12 190 ILE A N 1
ATOM 1532 C CA . ILE A 1 190 ? -9.618 -1.807 16.852 1.00 90.12 190 ILE A CA 1
ATOM 1533 C C . ILE A 1 190 ? -10.605 -1.147 15.888 1.00 90.12 190 ILE A C 1
ATOM 1535 O O . ILE A 1 190 ? -11.818 -1.273 16.032 1.00 90.12 190 ILE A O 1
ATOM 1539 N N . TYR A 1 191 ? -10.077 -0.429 14.903 1.00 91.44 191 TYR A N 1
ATOM 1540 C CA . TYR A 1 191 ? -10.861 0.234 13.863 1.00 91.44 191 TYR A CA 1
ATOM 1541 C C . TYR A 1 191 ? -11.144 -0.670 12.666 1.00 91.44 191 TYR A C 1
ATOM 1543 O O . TYR A 1 191 ? -12.108 -0.450 11.932 1.00 91.44 191 TYR A O 1
ATOM 1551 N N . GLY A 1 192 ? -10.321 -1.694 12.466 1.00 92.69 192 GLY A N 1
ATOM 1552 C CA . GLY A 1 192 ? -10.513 -2.675 11.414 1.00 92.69 192 GLY A CA 1
ATOM 1553 C C . GLY A 1 192 ? -9.481 -3.789 11.461 1.00 92.69 192 GLY A C 1
ATOM 1554 O O . GLY A 1 192 ? -8.521 -3.743 12.231 1.00 92.69 192 GLY A O 1
ATOM 1555 N N . THR A 1 193 ? -9.672 -4.7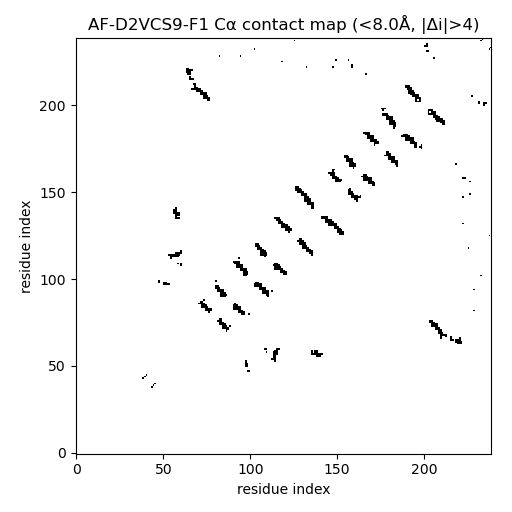79 10.600 1.00 94.31 193 THR A N 1
ATOM 1556 C CA . THR A 1 193 ? -8.756 -5.915 10.458 1.00 94.31 193 THR A CA 1
ATOM 1557 C C . THR A 1 193 ? -8.379 -6.125 9.009 1.00 94.31 193 THR A C 1
ATOM 1559 O O . THR A 1 193 ? -9.238 -6.030 8.134 1.00 94.31 193 THR A O 1
ATOM 1562 N N . ILE A 1 194 ? -7.123 -6.482 8.772 1.00 94.12 194 ILE A N 1
ATOM 1563 C CA . ILE A 1 194 ? -6.627 -6.952 7.480 1.00 94.12 194 ILE A CA 1
ATOM 1564 C C . ILE A 1 194 ? -6.363 -8.446 7.624 1.00 94.12 194 ILE A C 1
ATOM 1566 O O . ILE A 1 194 ? -5.613 -8.845 8.513 1.00 94.12 194 ILE A O 1
ATOM 1570 N N . LYS A 1 195 ? -6.972 -9.267 6.772 1.00 92.44 195 LYS A N 1
ATOM 1571 C CA . LYS A 1 195 ? -6.789 -10.722 6.778 1.00 92.44 195 LYS A CA 1
ATOM 1572 C C . LYS A 1 195 ? -6.354 -11.218 5.412 1.00 92.44 195 LYS A C 1
ATOM 1574 O O . LYS A 1 195 ? -6.936 -10.819 4.406 1.00 92.44 195 LYS A O 1
ATOM 1579 N N . ALA A 1 196 ? -5.370 -12.104 5.373 1.00 88.25 196 ALA A N 1
ATOM 1580 C CA . ALA A 1 196 ? -5.057 -12.841 4.157 1.00 88.25 196 ALA A CA 1
ATOM 1581 C C . ALA A 1 196 ? -6.116 -13.930 3.925 1.00 88.25 196 ALA A C 1
ATOM 1583 O O . ALA A 1 196 ? -6.563 -14.576 4.872 1.00 88.25 196 ALA A O 1
ATOM 1584 N N . SER A 1 197 ? -6.539 -14.126 2.675 1.00 81.25 197 SER A N 1
ATOM 1585 C CA . SER A 1 197 ? -7.548 -15.148 2.338 1.00 81.25 197 SER A CA 1
ATOM 1586 C C . SER A 1 197 ? -6.954 -16.552 2.220 1.00 81.25 197 SER A C 1
ATOM 1588 O O . SER A 1 197 ? -7.677 -17.537 2.311 1.00 81.25 197 SER A O 1
ATOM 1590 N N . GLU A 1 198 ? -5.641 -16.648 2.028 1.00 74.62 198 GLU A N 1
ATOM 1591 C CA . GLU A 1 198 ? -4.906 -17.902 1.893 1.00 74.62 198 GLU A CA 1
ATOM 1592 C C . GLU A 1 198 ? -3.682 -17.865 2.808 1.00 74.62 198 GLU A C 1
ATOM 1594 O O . GLU A 1 198 ? -3.173 -16.791 3.119 1.00 74.62 198 GLU A O 1
ATOM 1599 N N . ASN A 1 199 ? -3.200 -19.034 3.230 1.00 65.00 199 ASN A N 1
ATOM 1600 C CA . ASN A 1 199 ? -1.942 -19.163 3.961 1.00 65.00 199 ASN A CA 1
ATOM 1601 C C . ASN A 1 199 ? -0.808 -19.466 2.974 1.00 65.00 199 ASN A C 1
ATOM 1603 O O . ASN A 1 199 ? -0.285 -20.580 2.930 1.00 65.00 199 ASN A O 1
ATOM 1607 N N . THR A 1 200 ? -0.485 -18.503 2.109 1.00 61.47 200 THR A N 1
ATOM 1608 C CA . THR A 1 200 ? 0.652 -18.632 1.190 1.00 61.47 200 THR A CA 1
ATOM 1609 C C . THR A 1 200 ? 1.693 -17.570 1.488 1.00 61.47 200 THR A C 1
ATOM 1611 O O . THR A 1 200 ? 1.390 -16.461 1.915 1.00 61.47 200 THR A O 1
ATOM 1614 N N . TYR A 1 201 ? 2.959 -17.883 1.225 1.00 61.75 201 TYR A N 1
ATOM 1615 C CA . TYR A 1 201 ? 4.052 -16.946 1.483 1.00 61.75 201 TYR A CA 1
ATOM 1616 C C . TYR A 1 201 ? 3.871 -15.590 0.758 1.00 61.75 201 TYR A C 1
ATOM 1618 O O . TYR A 1 201 ? 4.275 -14.546 1.260 1.00 61.75 201 TYR A O 1
ATOM 1626 N N . LEU A 1 202 ? 3.200 -15.598 -0.402 1.00 69.06 202 LEU A N 1
ATOM 1627 C CA . LEU A 1 202 ? 3.015 -14.437 -1.277 1.00 69.06 202 LEU A CA 1
ATOM 1628 C C . LEU A 1 202 ? 1.595 -13.855 -1.274 1.00 69.06 202 LEU A C 1
ATOM 1630 O O . LEU A 1 202 ? 1.307 -13.067 -2.171 1.00 69.06 202 LEU A O 1
ATOM 1634 N N . ASN A 1 203 ? 0.729 -14.257 -0.329 1.00 72.94 203 ASN A N 1
ATOM 1635 C CA . ASN A 1 203 ? -0.661 -13.808 -0.139 1.00 72.94 203 ASN A CA 1
ATOM 1636 C C . ASN A 1 203 ? -1.198 -12.881 -1.235 1.00 72.94 203 ASN A C 1
ATOM 1638 O O . ASN A 1 203 ? -1.000 -11.663 -1.203 1.00 72.94 203 ASN A O 1
ATOM 1642 N N . LYS A 1 204 ? -1.891 -13.469 -2.210 1.00 85.50 204 LYS A N 1
ATOM 1643 C CA . LYS A 1 204 ? -2.432 -12.722 -3.352 1.00 85.50 204 LYS A CA 1
ATOM 1644 C C . LYS A 1 204 ? -3.733 -12.001 -3.018 1.00 85.50 204 LYS A C 1
ATOM 1646 O O . LYS 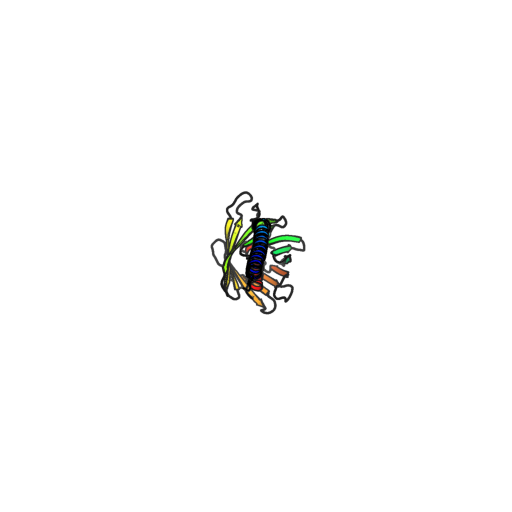A 1 204 ? -4.037 -10.992 -3.638 1.00 85.50 204 LYS A O 1
ATOM 1651 N N . ASN A 1 205 ? -4.461 -12.501 -2.024 1.00 90.56 205 ASN A N 1
ATOM 1652 C CA . ASN A 1 205 ? -5.813 -12.068 -1.705 1.00 90.56 205 ASN A CA 1
ATOM 1653 C C . ASN A 1 205 ? -5.903 -11.622 -0.249 1.00 90.56 205 ASN A C 1
ATOM 1655 O O . ASN A 1 205 ? -5.544 -12.369 0.666 1.00 90.56 205 ASN A O 1
ATOM 1659 N N . TRP A 1 206 ? -6.426 -10.422 -0.036 1.00 92.44 206 TRP A N 1
ATOM 1660 C CA . TRP A 1 206 ? -6.558 -9.781 1.265 1.00 92.44 206 TRP A CA 1
ATOM 1661 C C . TRP A 1 206 ? -7.976 -9.258 1.454 1.00 92.44 206 TRP A C 1
ATOM 1663 O O . TRP A 1 206 ? -8.639 -8.869 0.498 1.00 92.44 206 TRP A O 1
ATOM 1673 N N . LYS A 1 207 ? -8.434 -9.221 2.702 1.00 94.56 207 LYS A N 1
ATOM 1674 C CA . LYS A 1 207 ? -9.712 -8.629 3.092 1.00 94.56 207 LYS A CA 1
ATOM 1675 C C . LYS A 1 207 ? -9.482 -7.591 4.169 1.00 94.56 207 LYS A C 1
ATOM 1677 O O . LYS A 1 207 ? -8.951 -7.913 5.232 1.00 94.56 207 LYS A O 1
ATOM 1682 N N . LEU A 1 208 ? -9.897 -6.362 3.898 1.00 94.75 208 LEU A N 1
ATOM 1683 C CA . LEU A 1 208 ? -9.977 -5.294 4.885 1.00 94.75 208 LEU A CA 1
ATOM 1684 C C . LEU A 1 208 ? -11.420 -5.202 5.386 1.00 94.75 208 LEU A C 1
ATOM 1686 O O . LEU A 1 208 ? -12.338 -4.992 4.599 1.00 94.75 208 LEU A O 1
ATOM 1690 N N . THR A 1 209 ? -11.622 -5.336 6.693 1.00 94.88 209 THR A N 1
ATOM 1691 C CA . THR A 1 209 ? -12.936 -5.205 7.338 1.00 94.88 209 THR A CA 1
ATOM 1692 C C . THR A 1 209 ? -12.935 -4.021 8.291 1.00 94.88 209 THR A C 1
ATOM 1694 O O . THR A 1 209 ? -12.076 -3.935 9.169 1.00 94.88 209 THR A O 1
ATOM 1697 N N . ILE A 1 210 ? -13.913 -3.132 8.138 1.00 93.00 210 ILE A N 1
ATOM 1698 C CA . ILE A 1 210 ? -14.087 -1.932 8.964 1.00 93.00 210 ILE A CA 1
ATOM 1699 C C . ILE A 1 210 ? -14.944 -2.276 10.187 1.00 93.00 210 ILE A C 1
ATOM 1701 O O . ILE A 1 210 ? -16.052 -2.785 10.037 1.00 93.00 210 ILE A O 1
ATOM 1705 N N . GLN A 1 211 ? -14.442 -2.008 11.396 1.00 89.62 211 GLN A N 1
ATOM 1706 C CA . GLN A 1 211 ? -15.022 -2.498 12.660 1.00 89.62 211 GLN A CA 1
ATOM 1707 C C . GLN A 1 211 ? -15.409 -1.400 13.661 1.00 89.62 211 GLN A C 1
ATOM 1709 O O . GLN A 1 211 ? -15.82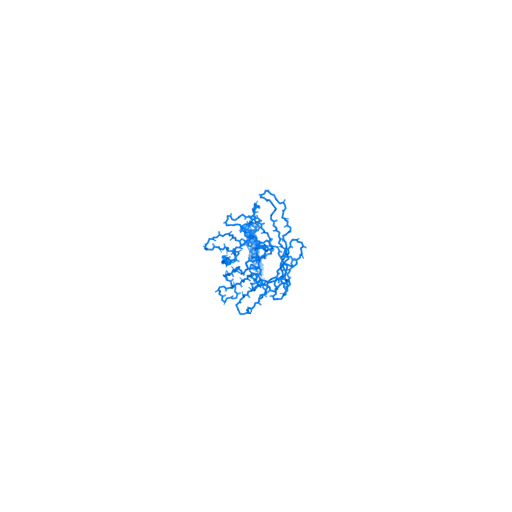4 -1.713 14.773 1.00 89.62 211 GLN A O 1
ATOM 1714 N N . THR A 1 212 ? -15.314 -0.119 13.303 1.00 80.56 212 THR A N 1
ATOM 1715 C CA . THR A 1 212 ? -15.690 0.982 14.205 1.00 80.56 212 THR A CA 1
ATOM 1716 C C . THR A 1 212 ? -16.951 1.712 13.756 1.00 80.56 212 THR A C 1
ATOM 1718 O O . THR A 1 212 ? -17.106 2.039 12.581 1.00 80.56 212 THR A O 1
ATOM 1721 N N . HIS A 1 213 ? -17.847 1.962 14.715 1.00 63.03 213 HIS A N 1
ATOM 1722 C CA . HIS A 1 213 ? -19.055 2.776 14.555 1.00 63.03 213 HIS A CA 1
ATOM 1723 C C . HIS A 1 213 ? -18.811 4.271 14.809 1.00 63.03 213 HIS A C 1
ATOM 1725 O O . HIS A 1 213 ? -19.652 5.096 14.460 1.00 63.03 213 HIS A O 1
ATOM 1731 N N . ASN A 1 214 ? -17.680 4.640 15.419 1.00 51.91 214 ASN A N 1
ATOM 1732 C CA . ASN A 1 214 ? -17.458 6.010 15.872 1.00 51.91 214 ASN A CA 1
ATOM 1733 C C . ASN A 1 214 ? -17.064 6.913 14.700 1.00 51.91 214 ASN A C 1
ATOM 1735 O O . ASN A 1 214 ? -15.950 6.814 14.191 1.00 51.91 214 ASN A O 1
ATOM 1739 N N . ASN A 1 215 ? -18.016 7.761 14.288 1.00 47.38 215 ASN A N 1
ATOM 1740 C CA . ASN A 1 215 ? -17.893 8.955 13.445 1.00 47.38 215 ASN A CA 1
ATOM 1741 C C . ASN A 1 215 ? -16.595 9.050 12.629 1.00 47.38 215 ASN A C 1
ATOM 1743 O O . ASN A 1 215 ? -15.644 9.710 13.029 1.00 47.38 215 ASN A O 1
ATOM 1747 N N . GLN A 1 216 ? -16.599 8.348 11.495 1.00 51.53 216 GLN A N 1
ATOM 1748 C CA . GLN A 1 216 ? -16.225 8.714 10.114 1.00 51.53 216 GLN A CA 1
ATOM 1749 C C . GLN A 1 216 ? -15.249 9.879 9.782 1.00 51.53 216 GLN A C 1
ATOM 1751 O O . GLN A 1 216 ? -14.926 10.031 8.606 1.00 51.53 216 GLN A O 1
ATOM 1756 N N . THR A 1 217 ? -14.736 10.691 10.711 1.00 54.44 217 THR A N 1
ATOM 1757 C CA . THR A 1 217 ? -14.048 11.958 10.395 1.00 54.44 217 THR A CA 1
ATOM 1758 C C . THR A 1 217 ? -12.531 11.969 10.597 1.00 54.44 217 THR A C 1
ATOM 1760 O O . THR A 1 217 ? -11.890 12.885 10.090 1.00 54.44 217 THR A O 1
ATOM 1763 N N . GLN A 1 218 ? -11.917 10.980 11.263 1.00 70.25 218 GLN A N 1
ATOM 1764 C CA . GLN A 1 218 ? -10.472 11.045 11.573 1.00 70.25 218 GLN A CA 1
ATOM 1765 C C . GLN A 1 218 ? -9.566 10.085 10.791 1.00 70.25 218 GLN A C 1
ATOM 1767 O O . GLN A 1 218 ? -8.363 10.339 10.680 1.00 70.25 218 GLN A O 1
ATOM 1772 N N . ILE A 1 219 ? -10.103 8.995 10.237 1.00 84.38 219 ILE A N 1
ATOM 1773 C CA . ILE A 1 219 ? -9.290 8.007 9.520 1.00 84.38 219 ILE A CA 1
ATOM 1774 C C . ILE A 1 219 ? -9.491 8.178 8.025 1.00 84.38 219 ILE A C 1
ATOM 1776 O O . ILE A 1 219 ? -10.570 7.921 7.501 1.00 84.38 219 ILE A O 1
ATOM 1780 N N . ASP A 1 220 ? -8.419 8.568 7.344 1.00 89.62 220 ASP A N 1
ATOM 1781 C CA . ASP A 1 220 ? -8.351 8.503 5.893 1.00 89.62 220 ASP A CA 1
ATOM 1782 C C . ASP A 1 220 ? -7.909 7.095 5.470 1.00 89.62 220 ASP A C 1
ATOM 1784 O O . ASP A 1 220 ? -6.722 6.744 5.537 1.00 89.62 220 ASP A O 1
ATOM 1788 N N . TRP A 1 221 ? -8.876 6.268 5.067 1.00 90.88 221 TRP A N 1
ATOM 1789 C CA . TRP A 1 221 ? -8.655 4.850 4.764 1.00 90.88 221 TRP A CA 1
ATOM 1790 C C . TRP A 1 221 ? -7.716 4.616 3.586 1.00 90.88 221 TRP A C 1
ATOM 1792 O O . TRP A 1 221 ? -7.104 3.550 3.501 1.00 90.88 221 TRP A O 1
ATOM 1802 N N . ARG A 1 222 ? -7.495 5.624 2.739 1.00 90.44 222 ARG A N 1
ATOM 1803 C CA . ARG A 1 222 ? -6.502 5.560 1.662 1.00 90.44 222 ARG A CA 1
ATOM 1804 C C . ARG A 1 222 ? -5.118 5.254 2.217 1.00 90.44 222 ARG A C 1
ATOM 1806 O O . ARG A 1 222 ? -4.448 4.377 1.689 1.00 90.44 222 ARG A O 1
ATOM 1813 N N . ARG A 1 223 ? -4.720 5.880 3.334 1.00 91.50 223 ARG A N 1
ATOM 1814 C CA . ARG A 1 223 ? -3.423 5.619 3.996 1.00 91.50 223 ARG A CA 1
ATOM 1815 C C . ARG A 1 223 ? -3.321 4.184 4.512 1.00 91.50 223 ARG A C 1
ATOM 1817 O O . ARG A 1 223 ? -2.261 3.574 4.429 1.00 91.50 223 ARG A O 1
ATOM 1824 N N . VAL A 1 224 ? -4.423 3.646 5.033 1.00 92.62 224 VAL A N 1
ATOM 1825 C CA . VAL A 1 224 ? -4.490 2.271 5.549 1.00 92.62 224 VAL A CA 1
ATOM 1826 C C . VAL A 1 224 ? -4.374 1.260 4.410 1.00 92.62 224 VAL A C 1
ATOM 1828 O O . VAL A 1 224 ? -3.657 0.272 4.536 1.00 92.62 224 VAL A O 1
ATOM 1831 N N . LEU A 1 225 ? -5.021 1.519 3.273 1.00 92.62 225 LEU A N 1
ATOM 1832 C CA . LEU A 1 225 ? -4.987 0.636 2.106 1.00 92.62 225 LEU A CA 1
ATOM 1833 C C . LEU A 1 225 ? -3.561 0.431 1.554 1.00 92.62 225 LEU A C 1
ATOM 1835 O O . LEU A 1 225 ? -3.235 -0.680 1.141 1.00 92.62 225 LEU A O 1
ATOM 1839 N N . TYR A 1 226 ? -2.680 1.439 1.638 1.00 91.75 226 TYR A N 1
ATOM 1840 C CA . TYR A 1 226 ? -1.259 1.341 1.239 1.00 91.75 226 TYR A CA 1
ATOM 1841 C C . TYR A 1 226 ? -0.445 0.300 2.025 1.00 91.75 226 TYR A C 1
ATOM 1843 O O . TYR A 1 226 ? 0.671 -0.057 1.636 1.00 91.75 226 TYR A O 1
ATOM 1851 N N . ILE A 1 227 ? -0.977 -0.211 3.132 1.00 90.81 227 ILE A N 1
ATOM 1852 C CA . ILE A 1 227 ? -0.282 -1.186 3.971 1.00 90.81 227 ILE A CA 1
ATOM 1853 C C . ILE A 1 227 ? -0.200 -2.535 3.274 1.00 90.81 227 ILE A C 1
ATOM 1855 O O . ILE A 1 227 ? 0.832 -3.185 3.358 1.00 90.81 227 ILE A O 1
ATOM 1859 N N . ILE A 1 228 ? -1.221 -2.936 2.522 1.00 90.69 228 ILE A N 1
ATOM 1860 C CA . ILE A 1 228 ? -1.231 -4.223 1.815 1.00 90.69 228 ILE A CA 1
ATOM 1861 C C . ILE A 1 228 ? -0.110 -4.333 0.776 1.00 90.69 228 ILE A C 1
ATOM 1863 O O . ILE A 1 228 ? 0.691 -5.264 0.886 1.00 90.69 228 ILE A O 1
ATOM 1867 N N . PRO A 1 229 ? 0.051 -3.387 -0.170 1.00 88.50 229 PRO A N 1
ATOM 1868 C CA . PRO A 1 229 ? 1.203 -3.423 -1.063 1.00 88.50 229 PRO A CA 1
ATOM 1869 C C . PRO A 1 229 ? 2.535 -3.299 -0.310 1.00 88.50 229 PRO A C 1
ATOM 1871 O O . PRO A 1 229 ? 3.548 -3.836 -0.753 1.00 88.50 229 PRO A O 1
ATOM 1874 N N . SER A 1 230 ? 2.549 -2.643 0.853 1.00 85.19 230 SER A N 1
ATOM 1875 C CA . SER A 1 230 ? 3.737 -2.565 1.708 1.00 85.19 230 SER A CA 1
ATOM 1876 C C . SER A 1 230 ? 4.077 -3.914 2.368 1.00 85.19 230 SER A C 1
ATOM 1878 O O . SER A 1 230 ? 5.251 -4.281 2.441 1.00 85.19 230 SER A O 1
ATOM 1880 N N . ILE A 1 231 ? 3.077 -4.688 2.811 1.00 85.00 231 ILE A N 1
ATOM 1881 C CA . ILE A 1 231 ? 3.246 -6.060 3.321 1.00 85.00 231 ILE A CA 1
ATOM 1882 C C . ILE A 1 231 ? 3.735 -6.976 2.199 1.00 85.00 231 ILE A C 1
ATOM 1884 O O . ILE A 1 231 ? 4.691 -7.732 2.383 1.00 85.00 231 ILE A O 1
ATOM 1888 N N . TYR A 1 232 ? 3.111 -6.890 1.025 1.00 84.88 232 TYR A N 1
ATOM 1889 C CA . TYR A 1 232 ? 3.497 -7.686 -0.135 1.00 84.88 232 TYR A CA 1
ATOM 1890 C C . TYR A 1 232 ? 4.937 -7.407 -0.575 1.00 84.88 232 TYR A C 1
ATOM 1892 O O . TYR A 1 232 ? 5.709 -8.331 -0.811 1.00 84.88 232 TYR A O 1
ATOM 1900 N N . TYR A 1 233 ? 5.335 -6.134 -0.628 1.00 79.62 233 TYR A N 1
ATOM 1901 C CA . TYR A 1 233 ? 6.712 -5.763 -0.940 1.00 79.62 233 TYR A CA 1
ATOM 1902 C C . TYR A 1 233 ? 7.701 -6.360 0.071 1.00 79.62 233 TYR A C 1
ATOM 1904 O O . TYR A 1 233 ? 8.710 -6.947 -0.317 1.00 79.62 233 TYR A O 1
ATOM 1912 N N . ASN A 1 234 ? 7.395 -6.253 1.368 1.00 76.00 234 ASN A N 1
ATOM 1913 C CA . ASN A 1 234 ? 8.252 -6.773 2.432 1.00 76.00 234 ASN A CA 1
ATOM 1914 C C . ASN A 1 234 ? 8.412 -8.300 2.342 1.00 76.00 234 ASN A C 1
ATOM 1916 O O . ASN A 1 234 ? 9.522 -8.807 2.428 1.00 76.00 234 ASN A O 1
ATOM 1920 N N . THR A 1 235 ? 7.317 -9.025 2.109 1.00 76.38 235 THR A N 1
ATOM 1921 C CA . THR A 1 235 ? 7.340 -10.492 1.973 1.00 76.38 235 THR A CA 1
ATOM 1922 C C . THR A 1 235 ? 8.054 -10.948 0.702 1.00 76.38 235 THR A C 1
ATOM 1924 O O . THR A 1 235 ? 8.845 -11.879 0.757 1.00 76.38 235 THR A O 1
ATOM 1927 N N . ARG A 1 236 ? 7.841 -10.284 -0.439 1.00 74.94 236 ARG A N 1
ATOM 1928 C CA . ARG A 1 236 ? 8.421 -10.703 -1.724 1.00 74.94 236 ARG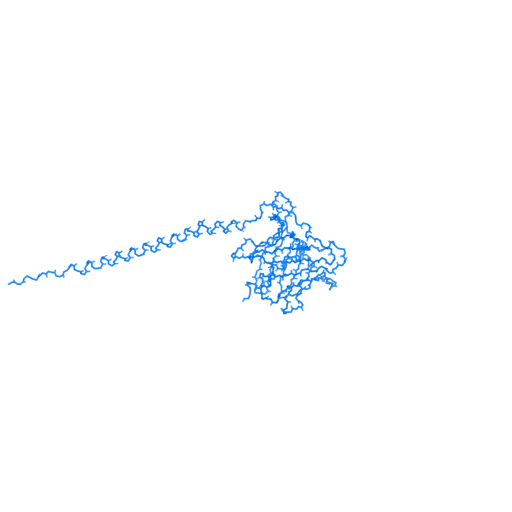 A CA 1
ATOM 1929 C C . ARG A 1 236 ? 9.911 -10.397 -1.873 1.00 74.94 236 ARG A C 1
ATOM 1931 O O . ARG A 1 236 ? 10.604 -11.157 -2.540 1.00 74.94 236 ARG A O 1
ATOM 1938 N N . TYR A 1 237 ? 10.379 -9.267 -1.346 1.00 69.00 237 TYR A N 1
ATOM 1939 C CA . TYR A 1 237 ? 11.722 -8.752 -1.646 1.00 69.00 237 TYR A CA 1
ATOM 1940 C C . TYR A 1 237 ? 12.695 -8.788 -0.460 1.00 69.00 237 TYR A C 1
ATOM 1942 O O . TYR A 1 237 ? 13.861 -8.444 -0.653 1.00 69.00 237 TYR A O 1
ATOM 1950 N N . LYS A 1 238 ? 12.253 -9.170 0.750 1.00 63.66 238 LYS A N 1
ATOM 1951 C CA . LYS A 1 238 ? 13.139 -9.297 1.924 1.00 63.66 238 LYS A CA 1
ATOM 1952 C C . LYS A 1 238 ? 13.327 -10.714 2.476 1.00 63.66 238 LYS A C 1
ATOM 1954 O O . LYS A 1 238 ? 14.145 -10.863 3.380 1.00 63.66 238 LYS A O 1
ATOM 1959 N N . SER A 1 239 ? 12.608 -11.722 1.981 1.00 53.34 239 SER A N 1
ATOM 1960 C CA . SER A 1 239 ? 12.983 -13.131 2.212 1.00 53.34 239 SER A CA 1
ATOM 1961 C C . SER A 1 239 ? 14.024 -13.608 1.236 1.00 53.34 239 SER A C 1
ATOM 1963 O O . SER A 1 239 ? 14.906 -14.363 1.685 1.00 53.34 239 SER A O 1
#

Foldseek 3Di:
DDDDDDPDPPVVVVVVVVVVVVVVVVVVVVVVVVVVVVCCVPPVVVVQVVLLDDAPWADALVVLQFDAAFWKWKWFADPVFKIFTDTPRDTAWMKGQSGPVDSQKIFIGGPVRHTFKMWGWPDDDLFKTKIWMWTDDDGPDDDTQGAWMWIGGNFKIFTAGSVRHGAWIWGQPDPQWRKTFIAGPPPRDGQWMKTQPDRDLQRRMIMIHGHDNPDGDRGRCVSVVVVVVVVNCCSPPND

Sequence (239 aa):
MSTRKPLLSHDYQTSTQRKRKQLIVTLISTIIICSVLAIIGIVVIPIGILNSQPPVYCYSTDELKSFEYGTVIDIELNNNLVFNLFKKGNLIGKFKYRSWAIPSRIDLITNLDQGSIDGRLISLSLNTFKVELNKCQNSSEIPFLYFGKINYDLMNYKIYDENNNLNLIIEKYDTVWNNYNIKSTTSNTIYGTIKASENTYLNKNWKLTIQTHNNQTQIDWRRVLYIIPSIYYNTRYKS

Mean predicted aligned error: 11.08 Å

Radius of gyration: 28.53 Å; Cα contacts (8 Å, |Δi|>4): 437; chains: 1; bounding box: 95×51×80 Å

Solvent-accessible surface area (backbone atoms only — not comparable to full-atom values): 13040 Å² total; per-residue (Å²): 139,85,84,80,76,84,93,74,65,67,70,61,54,54,52,54,52,50,52,51,53,52,52,50,52,51,52,52,51,51,52,50,54,52,52,52,53,48,48,45,58,67,52,50,47,53,53,52,49,64,54,44,52,73,58,95,40,36,35,86,60,65,82,51,28,56,76,58,60,69,42,52,38,43,34,40,56,43,92,92,46,32,35,43,32,22,48,90,85,40,72,67,22,30,37,39,45,33,37,94,88,63,72,45,35,37,31,42,23,39,68,84,67,37,23,23,34,43,36,35,60,77,44,82,54,98,58,34,36,32,32,42,31,29,28,50,74,45,65,82,58,89,59,67,39,76,49,22,33,39,38,39,54,80,65,32,38,39,35,26,38,64,84,68,46,76,54,36,38,36,37,63,78,37,91,81,48,71,22,32,42,33,24,41,72,86,69,79,43,58,45,25,38,41,36,47,76,52,86,50,90,75,53,53,37,37,37,40,37,33,61,42,84,77,74,76,79,83,62,55,42,56,68,61,59,54,47,56,64,50,50,50,49,50,51,73,75,69,114

Secondary structure (DSSP, 8-state):
--------SHHHHHHHHHHHHHHHHHHHHHHHHHHHHHHIIIIIHHHHHHHHSPPSSB---GGGT---TT-EEEEEEETTTEEEEEETTEEEEEEEES-SSS--EEEEE-TTS-EEEEEEEEEE-SSEEEEEEEEE--SSS--EEEEEEEEEETTEEEEE-TT--EEEEEEEEETTTTEEEEEETTT--EEEEEEESS--TT--EEEEEE---S-SSS--HHHHHTHHHHHHHHHHHH-

Organism: Naegleria gruberi (NCBI:txid5762)

pLDDT: mean 80.28, std 13.48, range [45.41, 95.56]

Nearest PDB structures (foldseek):
  1zxu-assembly1_A  TM=7.034E-01  e=4.056E-06  Arabidopsis thaliana
  8p1x-assembly1_AAA  TM=2.481E-01  e=6.440E-02  Staphylococcus epidermidis
  7qnt-assembly1_AAA  TM=2.444E-01  e=1.119E-01  Staphylococcus epidermidis
  4x7r-assembly2_B  TM=1.995E-01  e=2.426E-01  Staphylococcus aureus subsp. aureus 21178
  4ghb-assembly1_B  TM=2.189E-01  e=5.875E-01  Bacteroides uniformis ATCC 8492